Protein AF-A0A1H4JGE9-F1 (afdb_monomer_lite)

Sequence (244 aa):
MRLVLALAALASSLLVAPAAEAATLPACRHFYPGPIPDRPVTGGHGPGTLVGAVDVSNRLPAPGSVGGGLGGDGKVTFTFARVPGAKAYRAFRNGQALQWISDWGQPTLTVTDASPCQNANYQLYAMTAEDNSPGSLGQISTAYRLDGANRLAAYRIPAGTTLNYRVTAYNDVAQTALGYQAGPGFCAVDARLVPWGTRFSVPGYGECYAADIGSWIKDDIVDVWLPGPQADAWGIQSLTLTIR

pLDDT: mean 92.25, std 14.04, range [37.78, 98.88]

InterPro domains:
  IPR010611 3D domain [PF06725] (188-236)
  IPR059180 YorM, 3D domain [cd14667] (165-243)

Radius of gyration: 23.35 Å; chains: 1; bounding box: 59×72×78 Å

Structure (mmCIF, N/CA/C/O backbone):
data_AF-A0A1H4JGE9-F1
#
_entry.id   AF-A0A1H4JGE9-F1
#
loop_
_atom_site.group_PDB
_atom_site.id
_atom_site.type_symbol
_atom_site.label_atom_id
_atom_site.label_alt_id
_atom_site.label_comp_id
_atom_site.label_asym_id
_atom_site.label_entity_id
_atom_site.label_seq_id
_atom_site.pdbx_PDB_ins_code
_atom_site.Cartn_x
_atom_site.Cartn_y
_atom_site.Cartn_z
_atom_site.occupancy
_atom_site.B_iso_or_equiv
_atom_site.auth_seq_id
_atom_site.auth_comp_id
_atom_site.auth_asym_id
_atom_site.auth_atom_id
_atom_site.pdbx_PDB_model_num
ATOM 1 N N . MET A 1 1 ? -35.905 -55.757 54.056 1.00 43.62 1 MET A N 1
ATOM 2 C CA . MET A 1 1 ? -36.380 -55.020 52.865 1.00 43.62 1 MET A CA 1
ATOM 3 C C . MET A 1 1 ? -35.319 -53.972 52.533 1.00 43.62 1 MET A C 1
ATOM 5 O O . MET A 1 1 ? -35.165 -53.033 53.299 1.00 43.62 1 MET A O 1
ATOM 9 N N . ARG A 1 2 ? -34.458 -54.218 51.531 1.00 37.78 2 ARG A N 1
ATOM 10 C CA . ARG A 1 2 ? -33.332 -53.327 51.179 1.00 37.78 2 ARG A CA 1
ATOM 11 C C . ARG A 1 2 ? -33.841 -52.216 50.257 1.00 37.78 2 ARG A C 1
ATOM 13 O O . ARG A 1 2 ? -34.350 -52.517 49.184 1.00 37.78 2 ARG A O 1
ATOM 20 N N . LEU A 1 3 ? -33.710 -50.964 50.692 1.00 39.34 3 LEU A N 1
ATOM 21 C CA . LEU A 1 3 ? -33.985 -49.773 49.889 1.00 39.34 3 LEU A CA 1
ATOM 22 C C . LEU A 1 3 ? -32.813 -49.562 48.916 1.00 39.34 3 LEU A C 1
ATOM 24 O O . LEU A 1 3 ? -31.675 -49.419 49.358 1.00 39.34 3 LEU A O 1
ATOM 28 N N . VAL A 1 4 ? -33.080 -49.566 47.610 1.00 40.53 4 VAL A N 1
ATOM 29 C CA . VAL A 1 4 ? -32.102 -49.207 46.573 1.00 40.53 4 VAL A CA 1
ATOM 30 C C . VAL A 1 4 ? -32.434 -47.792 46.105 1.00 40.53 4 VAL A C 1
ATOM 32 O O . VAL A 1 4 ? -33.496 -47.564 45.534 1.00 40.53 4 VAL A O 1
ATOM 35 N N . LEU A 1 5 ? -31.541 -46.840 46.388 1.00 43.81 5 LEU A N 1
ATOM 36 C CA . LEU A 1 5 ? -31.604 -45.475 45.866 1.00 43.81 5 LEU A CA 1
ATOM 37 C C . LEU A 1 5 ? -31.073 -45.484 44.425 1.00 43.81 5 LEU A C 1
ATOM 39 O O . LEU A 1 5 ? -29.895 -45.760 44.203 1.00 43.81 5 LEU A O 1
ATOM 43 N N . ALA A 1 6 ? -31.931 -45.190 43.451 1.00 43.12 6 ALA A N 1
ATOM 44 C CA . ALA A 1 6 ? -31.518 -44.971 42.070 1.00 43.12 6 ALA A CA 1
ATOM 45 C C . ALA A 1 6 ? -31.064 -43.511 41.903 1.00 43.12 6 ALA A C 1
ATOM 47 O O . ALA A 1 6 ? -31.875 -42.590 41.983 1.00 43.12 6 ALA A O 1
ATOM 48 N N . LEU A 1 7 ? -29.762 -43.298 41.688 1.00 43.50 7 LEU A N 1
ATOM 49 C CA . LEU A 1 7 ? -29.219 -42.011 41.252 1.00 43.50 7 LEU A CA 1
ATOM 50 C C . LEU A 1 7 ? -29.551 -41.819 39.764 1.00 43.50 7 LEU A C 1
ATOM 52 O O . LEU A 1 7 ? -29.025 -42.534 38.913 1.00 43.50 7 LEU A O 1
ATOM 56 N N . ALA A 1 8 ? -30.413 -40.855 39.446 1.00 46.97 8 ALA A N 1
ATOM 57 C CA . ALA A 1 8 ? -30.646 -40.421 38.074 1.00 46.97 8 ALA A CA 1
ATOM 58 C C . ALA A 1 8 ? -29.548 -39.426 37.663 1.00 46.97 8 ALA A C 1
ATOM 60 O O . ALA A 1 8 ? -29.481 -38.313 38.182 1.00 46.97 8 ALA A O 1
ATOM 61 N N . ALA A 1 9 ? -28.674 -39.831 36.741 1.00 46.75 9 ALA A N 1
ATOM 62 C CA . ALA A 1 9 ? -27.703 -38.939 36.119 1.00 46.75 9 ALA A CA 1
ATOM 63 C C . ALA A 1 9 ? -28.393 -38.125 35.011 1.00 46.75 9 ALA A C 1
ATOM 65 O O . ALA A 1 9 ? -28.769 -38.666 33.972 1.00 46.75 9 ALA A O 1
ATOM 66 N N . LEU A 1 10 ? -28.573 -36.823 35.240 1.00 50.09 10 LEU A N 1
ATOM 67 C CA . LEU A 1 10 ? -28.998 -35.867 34.217 1.00 50.09 10 LEU A CA 1
ATOM 68 C C . LEU A 1 10 ? -27.817 -35.591 33.279 1.00 50.09 10 LEU A C 1
ATOM 70 O O . LEU A 1 10 ? -26.862 -34.909 33.646 1.00 50.09 10 LEU A O 1
ATOM 74 N N . ALA A 1 11 ? -27.876 -36.141 32.068 1.00 52.97 11 ALA A N 1
ATOM 75 C CA . ALA A 1 11 ? -26.949 -35.803 30.998 1.00 52.97 11 ALA A CA 1
ATOM 76 C C . ALA A 1 11 ? -27.333 -34.435 30.412 1.00 52.97 11 ALA A C 1
ATOM 78 O O . ALA A 1 11 ? -28.286 -34.323 29.643 1.00 52.97 11 ALA A O 1
ATOM 79 N N . SER A 1 12 ? -26.598 -33.388 30.787 1.00 52.25 12 SER A N 1
ATOM 80 C CA . SER A 1 12 ? -26.699 -32.070 30.159 1.00 52.25 12 SER A CA 1
ATOM 81 C C . SER A 1 12 ? -26.079 -32.127 28.763 1.00 52.25 12 SER A C 1
ATOM 83 O O . SER A 1 12 ? -24.858 -32.136 28.611 1.00 52.25 12 SER A O 1
ATOM 85 N N . SER A 1 13 ? -26.915 -32.182 27.732 1.00 54.31 13 SER A N 1
ATOM 86 C CA . SER A 1 13 ? -26.496 -32.021 26.343 1.00 54.31 13 SER A CA 1
ATOM 87 C C . SER A 1 13 ? -26.064 -30.571 26.103 1.00 54.31 13 SER A C 1
ATOM 89 O O . SER A 1 13 ? -26.883 -29.658 26.020 1.00 54.31 13 SER A O 1
ATOM 91 N N . LEU A 1 14 ? -24.752 -30.350 25.995 1.00 51.19 14 LEU A N 1
ATOM 92 C CA . LEU A 1 14 ? -24.186 -29.106 25.475 1.00 51.19 14 LEU A CA 1
ATOM 93 C C . LEU A 1 14 ? -24.589 -28.976 23.999 1.00 51.19 14 LEU A C 1
ATOM 95 O O . LEU A 1 14 ? -24.030 -29.643 23.130 1.00 51.19 14 LEU A O 1
ATOM 99 N N . LEU A 1 15 ? -25.578 -28.128 23.719 1.00 49.16 15 LEU A N 1
ATOM 100 C CA . LEU A 1 15 ? -25.881 -27.669 22.367 1.00 49.16 15 LEU A CA 1
ATOM 101 C C . LEU A 1 15 ? -24.706 -26.805 21.895 1.00 49.16 15 LEU A C 1
ATOM 103 O O . LEU A 1 15 ? -24.588 -25.639 22.266 1.00 49.16 15 LEU A O 1
ATOM 107 N N . VAL A 1 16 ? -23.813 -27.390 21.098 1.00 52.34 16 VAL A N 1
ATOM 108 C CA . VAL A 1 16 ? -22.825 -26.624 20.335 1.00 52.34 16 VAL A CA 1
ATOM 109 C C . VAL A 1 16 ? -23.610 -25.815 19.307 1.00 52.34 16 VAL A C 1
ATOM 111 O O . VAL A 1 16 ? -24.194 -26.382 18.385 1.00 52.34 16 VAL A O 1
ATOM 114 N N . ALA A 1 17 ? -23.681 -24.497 19.499 1.00 50.03 17 ALA A N 1
ATOM 115 C CA . ALA A 1 17 ? -24.247 -23.605 18.498 1.00 50.03 17 ALA A CA 1
ATOM 116 C C . ALA A 1 17 ? -23.466 -23.784 17.182 1.00 50.03 17 ALA A C 1
ATOM 118 O O . ALA A 1 17 ? -22.232 -23.846 17.224 1.00 50.03 17 ALA A O 1
ATOM 119 N N . PRO A 1 18 ? -24.143 -23.890 16.025 1.00 50.84 18 PRO A N 1
ATOM 120 C CA . PRO A 1 18 ? -23.451 -23.965 14.749 1.00 50.84 18 PRO A CA 1
ATOM 121 C C . PRO A 1 18 ? -22.574 -22.720 14.586 1.00 50.84 18 PRO A C 1
ATOM 123 O O . PRO A 1 18 ? -22.973 -21.617 14.967 1.00 50.84 18 PRO A O 1
ATOM 126 N N . ALA A 1 19 ? -21.365 -22.903 14.050 1.00 56.81 19 ALA A N 1
ATOM 127 C CA . ALA A 1 19 ? -20.512 -21.782 13.684 1.00 56.81 19 ALA A CA 1
ATOM 128 C C . ALA A 1 19 ? -21.309 -20.871 12.741 1.00 56.81 19 ALA A C 1
ATOM 130 O O . ALA A 1 19 ? -21.826 -21.341 11.728 1.00 56.81 19 ALA A O 1
ATOM 131 N N . ALA A 1 20 ? -21.465 -19.599 13.113 1.00 56.44 20 ALA A N 1
ATOM 132 C CA . ALA A 1 20 ? -22.133 -18.627 12.263 1.00 56.44 20 ALA A CA 1
ATOM 133 C C . ALA A 1 20 ? -21.413 -18.585 10.909 1.00 56.44 20 ALA A C 1
ATOM 135 O O . ALA A 1 20 ? -20.192 -18.439 10.861 1.00 56.44 20 ALA A O 1
ATOM 136 N N . GLU A 1 21 ? -22.166 -18.759 9.827 1.00 58.47 21 GLU A N 1
ATOM 137 C CA . GLU A 1 21 ? -21.635 -18.665 8.474 1.00 58.47 21 GLU A CA 1
ATOM 138 C C . GLU A 1 21 ? -21.140 -17.231 8.229 1.00 58.47 21 GLU A C 1
ATOM 140 O O . GLU A 1 21 ? -21.794 -16.256 8.618 1.00 58.47 21 GLU A O 1
ATOM 145 N N . ALA A 1 22 ? -19.952 -17.093 7.636 1.00 66.50 22 ALA A N 1
ATOM 146 C CA . ALA A 1 22 ? -19.394 -15.788 7.302 1.00 66.50 22 ALA A CA 1
ATOM 147 C C . ALA A 1 22 ? -20.354 -15.034 6.370 1.00 66.50 22 ALA A C 1
ATOM 149 O O . ALA A 1 22 ? -20.997 -15.630 5.504 1.00 66.50 22 ALA A O 1
ATOM 150 N N . ALA A 1 23 ? -20.457 -13.714 6.526 1.00 71.44 23 ALA A N 1
ATOM 151 C CA . ALA A 1 23 ? -21.382 -12.953 5.696 1.00 71.44 23 ALA A CA 1
ATOM 152 C C . ALA A 1 23 ? -20.894 -12.910 4.240 1.00 71.44 23 ALA A C 1
ATOM 154 O O . ALA A 1 23 ? -19.708 -12.704 3.966 1.00 71.44 23 ALA A O 1
ATOM 155 N N . THR A 1 24 ? -21.817 -13.036 3.288 1.00 86.81 24 THR A N 1
ATOM 156 C CA . THR A 1 24 ? -21.505 -12.939 1.858 1.00 86.81 24 THR A CA 1
ATOM 157 C C . THR A 1 24 ? -21.391 -11.475 1.431 1.00 86.81 24 THR A C 1
ATOM 159 O O . THR A 1 24 ? -22.387 -10.827 1.107 1.00 86.81 24 THR A O 1
ATOM 162 N N . LEU A 1 25 ? -20.171 -10.939 1.438 1.00 94.56 25 LEU A N 1
ATOM 163 C CA . LEU A 1 25 ? -19.859 -9.601 0.925 1.00 94.56 25 LEU A CA 1
ATOM 164 C C . LEU A 1 25 ? -19.648 -9.612 -0.601 1.00 94.56 25 LEU A C 1
ATOM 166 O O . LEU A 1 25 ? -19.184 -10.617 -1.143 1.00 94.56 25 LEU A O 1
ATOM 170 N N . PRO A 1 26 ? -19.916 -8.499 -1.314 1.00 96.06 26 PRO A N 1
ATOM 171 C CA . PRO A 1 26 ? -19.609 -8.402 -2.740 1.00 96.06 26 PRO A CA 1
ATOM 172 C C . PRO A 1 26 ? -18.100 -8.514 -2.991 1.00 96.06 26 PRO A C 1
ATOM 174 O O . PRO A 1 26 ? -17.292 -8.066 -2.179 1.00 96.06 26 PRO A O 1
ATOM 177 N N . ALA A 1 27 ? -17.699 -9.054 -4.143 1.00 95.75 27 ALA A N 1
ATOM 178 C CA . ALA A 1 27 ? -16.288 -9.121 -4.521 1.00 95.75 27 ALA A CA 1
ATOM 179 C C . ALA A 1 27 ? -15.663 -7.717 -4.635 1.00 95.75 27 ALA A C 1
ATOM 181 O O . ALA A 1 27 ? -16.260 -6.798 -5.207 1.00 95.75 27 ALA A O 1
ATOM 182 N N . CYS A 1 28 ? -14.436 -7.549 -4.132 1.00 96.12 28 CYS A N 1
ATOM 183 C CA . CYS A 1 28 ? -13.721 -6.284 -4.264 1.00 96.12 28 CYS A CA 1
ATOM 184 C C . CYS A 1 28 ? -13.363 -5.988 -5.725 1.00 96.12 28 CYS A C 1
ATOM 186 O O . CYS A 1 28 ? -12.645 -6.740 -6.390 1.00 96.12 28 CYS A O 1
ATOM 188 N N . ARG A 1 29 ? -13.806 -4.827 -6.209 1.00 95.56 29 ARG A N 1
ATOM 189 C CA . ARG A 1 29 ? -13.450 -4.315 -7.534 1.00 95.56 29 ARG A CA 1
ATOM 190 C C . ARG A 1 29 ? -12.176 -3.487 -7.462 1.00 95.56 29 ARG A C 1
ATOM 192 O O . ARG A 1 29 ? -11.924 -2.824 -6.458 1.00 95.56 29 ARG A O 1
ATOM 199 N N . HIS A 1 30 ? -11.398 -3.521 -8.538 1.00 96.69 30 HIS A N 1
ATOM 200 C CA . HIS A 1 30 ? -10.334 -2.546 -8.742 1.00 96.69 30 HIS A CA 1
ATOM 201 C C . HIS A 1 30 ? -10.936 -1.136 -8.763 1.00 96.69 30 HIS A C 1
ATOM 203 O O . HIS A 1 30 ? -12.056 -0.957 -9.246 1.00 96.69 30 HIS A O 1
ATOM 209 N N . PHE A 1 31 ? -10.208 -0.148 -8.245 1.00 94.88 31 PHE A N 1
ATOM 210 C CA . PHE A 1 31 ? -10.717 1.222 -8.147 1.00 94.88 31 PHE A CA 1
ATOM 211 C C . PHE A 1 31 ? -10.943 1.861 -9.522 1.00 94.88 31 PHE A C 1
ATOM 213 O O . PHE A 1 31 ? -11.857 2.662 -9.689 1.00 94.88 31 PHE A O 1
ATOM 220 N N . TYR A 1 32 ? -10.142 1.468 -10.516 1.00 96.25 32 TYR A N 1
ATOM 221 C CA . TYR A 1 32 ? -10.350 1.832 -11.909 1.00 96.25 32 TYR A CA 1
ATOM 222 C C . TYR A 1 32 ? -11.181 0.751 -12.627 1.00 96.25 32 TYR A C 1
ATOM 224 O O . TYR A 1 32 ? -10.703 -0.383 -12.760 1.00 96.25 32 TYR A O 1
ATOM 232 N N . PRO A 1 33 ? -12.407 1.074 -13.091 1.00 92.50 33 PRO A N 1
ATOM 233 C CA . PRO A 1 33 ? -13.297 0.124 -13.759 1.00 92.50 33 PRO A CA 1
ATOM 234 C C . PRO A 1 33 ? -13.102 0.063 -15.282 1.00 92.50 33 PRO A C 1
ATOM 236 O O . PRO A 1 33 ? -13.745 -0.755 -15.937 1.00 92.50 33 PRO A O 1
ATOM 239 N N . GLY A 1 34 ? -12.280 0.949 -15.850 1.00 92.19 34 GLY A N 1
ATOM 240 C CA . GLY A 1 34 ? -12.089 1.050 -17.293 1.00 92.19 34 GLY A CA 1
ATOM 241 C C . GLY A 1 34 ? -11.256 -0.093 -17.884 1.00 92.19 34 GLY A C 1
ATOM 242 O O . GLY A 1 34 ? -10.678 -0.902 -17.148 1.00 92.19 34 GLY A O 1
ATOM 243 N N . PRO A 1 35 ? -11.190 -0.168 -19.225 1.00 89.69 35 PRO A N 1
ATOM 244 C CA . PRO A 1 35 ? -10.338 -1.128 -19.907 1.00 89.69 35 PRO A CA 1
ATOM 245 C C . PRO A 1 35 ? -8.865 -0.815 -19.638 1.00 89.69 35 PRO A C 1
ATOM 247 O O . PRO A 1 35 ? -8.464 0.345 -19.543 1.00 89.69 35 PRO A O 1
ATOM 250 N N . ILE A 1 36 ? -8.055 -1.864 -19.550 1.00 85.94 36 ILE A N 1
ATOM 251 C CA . ILE A 1 36 ? -6.600 -1.737 -19.493 1.00 85.94 36 ILE A CA 1
ATOM 252 C C . ILE A 1 36 ? -6.084 -1.931 -20.917 1.00 85.94 36 ILE A C 1
ATOM 254 O O . ILE A 1 36 ? -6.498 -2.900 -21.559 1.00 85.94 36 ILE A O 1
ATOM 258 N N . PRO A 1 37 ? -5.228 -1.031 -21.431 1.00 86.00 37 PRO A N 1
ATOM 259 C CA . PRO A 1 37 ? -4.590 -1.236 -22.723 1.00 86.00 37 PRO A CA 1
ATOM 260 C C . PRO A 1 37 ? -3.833 -2.559 -22.756 1.00 86.00 37 PRO A C 1
ATOM 262 O O . PRO A 1 37 ? -3.270 -2.980 -21.743 1.00 86.00 37 PRO A O 1
ATOM 265 N N . ASP A 1 38 ? -3.777 -3.186 -23.929 1.00 85.31 38 ASP A N 1
ATOM 266 C CA . ASP A 1 38 ? -2.885 -4.324 -24.103 1.00 85.31 38 ASP A CA 1
ATOM 267 C C . ASP A 1 38 ? -1.433 -3.882 -23.863 1.00 85.31 38 ASP A C 1
ATOM 269 O O . ASP A 1 38 ? -0.983 -2.840 -24.349 1.00 85.31 38 ASP A O 1
ATOM 273 N N . ARG A 1 39 ? -0.725 -4.654 -23.043 1.00 80.88 39 ARG A N 1
ATOM 274 C CA . ARG A 1 39 ? 0.622 -4.356 -22.548 1.00 80.88 39 ARG A CA 1
ATOM 275 C C . ARG A 1 39 ? 1.485 -5.609 -22.702 1.00 80.88 39 ARG A C 1
ATOM 277 O O . ARG A 1 39 ? 1.783 -6.266 -21.700 1.00 80.88 39 ARG A O 1
ATOM 284 N N . PRO A 1 40 ? 1.841 -5.979 -23.946 1.00 88.75 40 PRO A N 1
ATOM 285 C CA . PRO A 1 40 ? 2.629 -7.174 -24.204 1.00 88.75 40 PRO A CA 1
ATOM 286 C C . PRO A 1 40 ? 4.029 -7.043 -23.600 1.00 88.75 40 PRO A C 1
ATOM 288 O O . PRO A 1 40 ? 4.557 -5.944 -23.446 1.00 88.75 40 PRO A O 1
ATOM 291 N N . VAL A 1 41 ? 4.639 -8.180 -23.269 1.00 93.06 41 VAL A N 1
ATOM 292 C CA . VAL A 1 41 ? 6.031 -8.231 -22.806 1.00 93.06 41 VAL A CA 1
ATOM 293 C C . VAL A 1 41 ? 6.938 -7.730 -23.928 1.00 93.06 41 VAL A C 1
ATOM 295 O O . VAL A 1 41 ? 6.960 -8.304 -25.014 1.00 93.06 41 VAL A O 1
ATOM 298 N N . THR A 1 42 ? 7.690 -6.669 -23.656 1.00 91.69 42 THR A N 1
ATOM 299 C CA . THR A 1 42 ? 8.656 -6.080 -24.594 1.00 91.69 42 THR A CA 1
ATOM 300 C C . THR A 1 42 ? 10.102 -6.404 -24.220 1.00 91.69 42 THR A C 1
ATOM 302 O O . THR A 1 42 ? 10.999 -6.210 -25.038 1.00 91.69 42 THR A O 1
ATOM 305 N N . GLY A 1 43 ? 10.338 -6.930 -23.013 1.00 84.06 43 GLY A N 1
ATOM 306 C CA . GLY A 1 43 ? 11.679 -7.059 -22.448 1.00 84.06 43 GLY A CA 1
ATOM 307 C C . GLY A 1 43 ? 12.221 -5.706 -21.983 1.00 84.06 43 GLY A C 1
ATOM 308 O O . GLY A 1 43 ? 11.465 -4.751 -21.840 1.00 84.06 43 GLY A O 1
ATOM 309 N N . GLY A 1 44 ? 13.525 -5.638 -21.729 1.00 88.12 44 GLY A N 1
ATOM 310 C CA . GLY A 1 44 ? 14.212 -4.434 -21.263 1.00 88.12 44 GLY A CA 1
ATOM 311 C C . GLY A 1 44 ? 15.361 -4.781 -20.327 1.00 88.12 44 GLY A C 1
ATOM 312 O O . GLY A 1 44 ? 15.761 -5.945 -20.227 1.00 88.12 44 GLY A O 1
ATOM 313 N N . HIS A 1 45 ? 15.930 -3.777 -19.671 1.00 87.12 45 HIS A N 1
ATOM 314 C CA . HIS A 1 45 ? 16.988 -3.979 -18.681 1.00 87.12 45 HIS A CA 1
ATOM 315 C C . HIS A 1 45 ? 16.793 -3.070 -17.472 1.00 87.12 45 HIS A C 1
ATOM 317 O O . HIS A 1 45 ? 16.244 -1.976 -17.562 1.00 87.12 45 HIS A O 1
ATOM 323 N N . GLY A 1 46 ? 17.245 -3.566 -16.323 1.00 84.56 46 GLY A N 1
ATOM 324 C CA . GLY A 1 46 ? 17.199 -2.846 -15.060 1.00 84.56 46 GLY A CA 1
ATOM 325 C C . GLY A 1 46 ? 18.171 -1.670 -14.963 1.00 84.56 46 GLY A C 1
ATOM 326 O O . GLY A 1 46 ? 18.975 -1.442 -15.867 1.00 84.56 46 GLY A O 1
ATOM 327 N N . PRO A 1 47 ? 18.174 -0.969 -13.816 1.00 85.69 47 PRO A N 1
ATOM 328 C CA . PRO A 1 47 ? 19.047 0.180 -13.540 1.00 85.69 47 PRO A CA 1
ATOM 329 C C . PRO A 1 47 ? 20.557 -0.144 -13.491 1.00 85.69 47 PRO A C 1
ATOM 331 O O . PRO A 1 47 ? 21.368 0.729 -13.180 1.00 85.69 47 PRO A O 1
ATOM 334 N N . GLY A 1 48 ? 20.964 -1.393 -13.747 1.00 87.44 48 GLY A N 1
ATOM 335 C CA . GLY A 1 48 ? 22.331 -1.894 -13.580 1.00 87.44 48 GLY A CA 1
ATOM 336 C C . GLY A 1 48 ? 22.685 -2.144 -12.112 1.00 87.44 48 GLY A C 1
ATOM 337 O O . GLY A 1 48 ? 23.010 -3.270 -11.741 1.00 87.44 48 GLY A O 1
ATOM 338 N N . THR A 1 49 ? 22.557 -1.120 -11.266 1.00 92.75 49 THR A N 1
ATOM 339 C CA . THR A 1 49 ? 22.691 -1.229 -9.805 1.00 92.75 49 THR A CA 1
ATOM 340 C C . THR A 1 49 ? 21.329 -1.482 -9.172 1.00 92.75 49 THR A C 1
ATOM 342 O O . THR A 1 49 ? 20.410 -0.690 -9.358 1.00 92.75 49 THR A O 1
ATOM 345 N N . LEU A 1 50 ? 21.206 -2.561 -8.394 1.00 96.81 50 LEU A N 1
ATOM 346 C CA . LEU A 1 50 ? 19.945 -2.911 -7.740 1.00 96.81 50 LEU A CA 1
ATOM 347 C C . LEU A 1 50 ? 19.528 -1.865 -6.697 1.00 96.81 50 LEU A C 1
ATOM 349 O O . LEU A 1 50 ? 20.340 -1.389 -5.902 1.00 96.81 50 LEU A O 1
ATOM 353 N N . VAL A 1 51 ? 18.235 -1.561 -6.681 1.00 97.69 51 VAL A N 1
ATOM 354 C CA . VAL A 1 51 ? 17.588 -0.671 -5.720 1.00 97.69 51 VAL A CA 1
ATOM 355 C C . VAL A 1 51 ? 17.523 -1.341 -4.345 1.00 97.69 51 VAL A C 1
ATOM 357 O O . VAL A 1 51 ? 17.084 -2.484 -4.211 1.00 97.69 51 VAL A O 1
ATOM 360 N N . GLY A 1 52 ? 17.983 -0.625 -3.318 1.00 97.94 52 GLY A N 1
ATOM 361 C CA . GLY A 1 52 ? 17.954 -1.079 -1.927 1.00 97.94 52 GLY A CA 1
ATOM 362 C C . GLY A 1 52 ? 16.578 -0.939 -1.271 1.00 97.94 52 GLY A C 1
ATOM 363 O O . GLY A 1 52 ? 15.682 -0.274 -1.784 1.00 97.94 52 GLY A O 1
ATOM 364 N N . ALA A 1 53 ? 16.412 -1.554 -0.099 1.00 97.69 53 ALA A N 1
ATOM 365 C CA . ALA A 1 53 ? 15.158 -1.489 0.644 1.00 97.69 53 ALA A CA 1
ATOM 366 C C . ALA A 1 53 ? 14.854 -0.065 1.139 1.00 97.69 53 ALA A C 1
ATOM 368 O O . ALA A 1 53 ? 15.704 0.591 1.739 1.00 97.69 53 ALA A O 1
ATOM 369 N N . VAL A 1 54 ? 13.603 0.371 0.969 1.00 97.81 54 VAL A N 1
ATOM 370 C CA . VAL A 1 54 ? 13.105 1.625 1.554 1.00 97.81 54 VAL A CA 1
ATOM 371 C C . VAL A 1 54 ? 13.072 1.520 3.081 1.00 97.81 54 VAL A C 1
ATOM 373 O O . VAL A 1 54 ? 12.454 0.596 3.627 1.00 97.81 54 VAL A O 1
ATOM 376 N N . ASP A 1 55 ? 13.661 2.497 3.770 1.00 96.44 55 ASP A N 1
ATOM 377 C CA . ASP A 1 55 ? 13.546 2.654 5.220 1.00 96.44 55 ASP A CA 1
ATOM 378 C C . ASP A 1 55 ? 12.417 3.633 5.585 1.00 96.44 55 ASP A C 1
ATOM 380 O O . ASP A 1 55 ? 12.349 4.760 5.098 1.00 96.44 55 ASP A O 1
ATOM 384 N N . VAL A 1 56 ? 11.513 3.176 6.449 1.00 96.44 56 VAL A N 1
ATOM 385 C CA . VAL A 1 56 ? 10.383 3.949 6.993 1.00 96.44 56 VAL A CA 1
ATOM 386 C C . VAL A 1 56 ? 10.403 3.983 8.526 1.00 96.44 56 VAL A C 1
ATOM 388 O O . VAL A 1 56 ? 9.457 4.464 9.147 1.00 96.44 56 VAL A O 1
ATOM 391 N N . SER A 1 57 ? 11.462 3.461 9.153 1.00 95.81 57 SER A N 1
ATOM 392 C CA . SER A 1 57 ? 11.558 3.263 10.604 1.00 95.81 57 SER A CA 1
ATOM 393 C C . SER A 1 57 ? 11.613 4.567 11.402 1.00 95.81 57 SER A C 1
ATOM 395 O O . SER A 1 57 ? 11.223 4.588 12.566 1.00 95.81 57 SER A O 1
ATOM 397 N N . ASN A 1 58 ? 12.028 5.666 10.770 1.00 95.25 58 ASN A N 1
ATOM 398 C CA . ASN A 1 58 ? 12.072 7.004 11.362 1.00 95.25 58 ASN A CA 1
ATOM 399 C C . ASN A 1 58 ? 10.698 7.699 11.448 1.00 95.25 58 ASN A C 1
ATOM 401 O O . ASN A 1 58 ? 10.600 8.796 11.998 1.00 95.25 58 ASN A O 1
ATOM 405 N N . ARG A 1 59 ? 9.643 7.094 10.896 1.00 97.44 59 ARG A N 1
ATOM 406 C CA . ARG A 1 59 ? 8.272 7.620 10.920 1.00 97.44 59 ARG A CA 1
ATOM 407 C C . ARG A 1 59 ? 7.527 7.134 12.163 1.00 97.44 59 ARG A C 1
ATOM 409 O O . ARG A 1 59 ? 7.913 6.129 12.763 1.00 97.44 59 ARG A O 1
ATOM 416 N N . LEU A 1 60 ? 6.411 7.792 12.505 1.00 98.25 60 LEU A N 1
ATOM 417 C CA . LEU A 1 60 ? 5.516 7.295 13.559 1.00 98.25 60 LEU A CA 1
ATOM 418 C C . LEU A 1 60 ? 5.172 5.814 13.325 1.00 98.25 60 LEU A C 1
ATOM 420 O O . LEU A 1 60 ? 4.924 5.429 12.175 1.00 98.25 60 LEU A O 1
ATOM 424 N N . PRO A 1 61 ? 5.131 4.989 14.385 1.00 98.25 61 PRO A N 1
ATOM 425 C CA . PRO A 1 61 ? 4.767 3.589 14.248 1.00 98.25 61 PRO A CA 1
ATOM 426 C C . PRO A 1 61 ? 3.328 3.463 13.746 1.00 98.25 61 PRO A C 1
ATOM 428 O O . PRO A 1 61 ? 2.480 4.327 13.993 1.00 98.25 61 PRO A O 1
ATOM 431 N N . ALA A 1 62 ? 3.048 2.362 13.055 1.00 97.75 62 ALA A N 1
ATOM 432 C CA . ALA A 1 62 ? 1.695 2.069 12.621 1.00 97.75 62 ALA A CA 1
ATOM 433 C C . ALA A 1 62 ? 0.745 1.924 13.828 1.00 97.75 62 ALA A C 1
ATOM 435 O O . ALA A 1 62 ? 1.150 1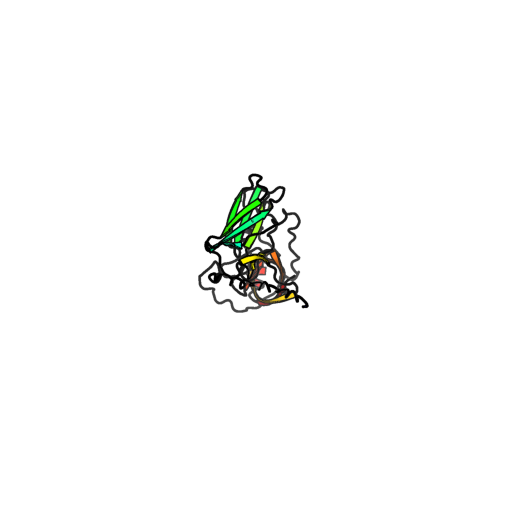.378 14.861 1.00 97.75 62 ALA A O 1
ATOM 436 N N . PRO A 1 63 ? -0.524 2.358 13.710 1.00 97.62 63 PRO A N 1
ATOM 437 C CA . PRO A 1 63 ? -1.524 2.121 14.741 1.00 97.62 63 PRO A CA 1
ATOM 438 C C . PRO A 1 63 ? -1.674 0.629 15.060 1.00 97.62 63 PRO A C 1
ATOM 440 O O . PRO A 1 63 ? -1.796 -0.204 14.162 1.00 97.62 63 PRO A O 1
ATOM 443 N N . GLY A 1 64 ? -1.658 0.302 16.353 1.00 95.12 64 GLY A N 1
ATOM 444 C CA . GLY A 1 64 ? -1.818 -1.057 16.867 1.00 95.12 64 GLY A CA 1
ATOM 445 C C . GLY A 1 64 ? -3.194 -1.300 17.488 1.00 95.12 64 GLY A C 1
ATOM 446 O O . GLY A 1 64 ? -4.078 -0.441 17.458 1.00 95.12 64 GLY A O 1
ATOM 447 N N . SER A 1 65 ? -3.361 -2.481 18.089 1.00 96.94 65 SER A N 1
ATOM 448 C CA . SER A 1 65 ? -4.593 -2.874 18.796 1.00 96.94 65 SER A CA 1
ATOM 449 C C . SER A 1 65 ? -5.851 -2.752 17.929 1.00 96.94 65 SER A C 1
ATOM 451 O O . SER A 1 65 ? -6.915 -2.368 18.412 1.00 96.94 65 SER A O 1
ATOM 453 N N . VAL A 1 66 ? -5.710 -3.048 16.634 1.00 98.25 66 VAL A N 1
ATOM 454 C CA . VAL A 1 66 ? -6.823 -3.032 15.688 1.00 98.25 66 VAL A CA 1
ATOM 455 C C . VAL A 1 66 ? -7.766 -4.183 16.020 1.00 98.25 66 VAL A C 1
ATOM 457 O O . VAL A 1 66 ? -7.350 -5.341 16.057 1.00 98.25 66 VAL A O 1
ATOM 460 N N . GLY A 1 67 ? -9.032 -3.862 16.259 1.00 97.94 67 GLY A N 1
ATOM 461 C CA . GLY A 1 67 ? -10.072 -4.834 16.580 1.00 97.94 67 GLY A CA 1
ATOM 462 C C . GLY A 1 67 ? -11.439 -4.356 16.116 1.00 97.94 67 GLY A C 1
ATOM 463 O O . GLY A 1 67 ? -11.649 -3.166 15.917 1.00 97.94 67 GLY A O 1
ATOM 464 N N . GLY A 1 68 ? -12.368 -5.282 15.917 1.00 98.12 68 GLY A N 1
ATOM 465 C CA . GLY A 1 68 ? -13.673 -5.008 15.320 1.00 98.12 68 GLY A CA 1
ATOM 466 C C . GLY A 1 68 ? -13.972 -6.002 14.211 1.00 98.12 68 GLY A C 1
ATOM 467 O O . GLY A 1 68 ? -13.375 -7.080 14.163 1.00 98.12 68 GLY A O 1
ATOM 468 N N . GLY A 1 69 ? -14.898 -5.666 13.327 1.00 98.06 69 GLY A N 1
ATOM 469 C CA . GLY A 1 69 ? -15.367 -6.602 12.319 1.00 98.06 69 GLY A CA 1
ATOM 470 C C . GLY A 1 69 ? -16.625 -6.132 11.612 1.00 98.06 69 GLY A C 1
ATOM 471 O O . GLY A 1 69 ? -17.007 -4.965 11.700 1.00 98.06 69 GLY A O 1
ATOM 472 N N . LEU A 1 70 ? -17.252 -7.060 10.900 1.00 98.25 70 LEU A N 1
ATOM 473 C CA . LEU A 1 70 ? -18.508 -6.827 10.206 1.00 98.25 70 LEU A CA 1
ATOM 474 C C . LEU A 1 70 ? -19.678 -6.914 11.195 1.00 98.25 70 LEU A C 1
ATOM 476 O O . LEU A 1 70 ? -19.872 -7.933 11.859 1.00 98.25 70 LEU A O 1
ATOM 480 N N . GLY A 1 71 ? -20.446 -5.832 11.291 1.00 96.31 71 GLY A N 1
ATOM 481 C CA . GLY A 1 71 ? -21.667 -5.747 12.080 1.00 96.31 71 GLY A CA 1
ATOM 482 C C . GLY A 1 71 ? -22.883 -6.326 11.356 1.00 96.31 71 GLY A C 1
ATOM 483 O O . GLY A 1 71 ? -22.887 -6.517 10.139 1.00 96.31 71 GLY A O 1
ATOM 484 N N . GLY A 1 72 ? -23.962 -6.561 12.109 1.00 93.88 72 GLY A N 1
ATOM 485 C CA . GLY A 1 72 ? -25.254 -6.988 11.549 1.00 93.88 72 GLY A CA 1
ATOM 486 C C . GLY A 1 72 ? -25.922 -5.942 10.646 1.00 93.88 72 GLY A C 1
ATOM 487 O O . GLY A 1 72 ? -26.880 -6.257 9.950 1.00 93.88 72 GLY A O 1
ATOM 488 N N . ASP A 1 73 ? -25.408 -4.711 10.629 1.00 94.56 73 ASP A N 1
ATOM 489 C CA . ASP A 1 73 ? -25.801 -3.633 9.719 1.00 94.56 73 ASP A CA 1
ATOM 490 C C . ASP A 1 73 ? -25.069 -3.684 8.363 1.00 94.56 73 ASP A C 1
ATOM 492 O O . ASP A 1 73 ? -25.253 -2.797 7.527 1.00 94.56 73 ASP A O 1
ATOM 496 N N . GLY A 1 74 ? -24.235 -4.705 8.139 1.00 95.88 74 GLY A N 1
ATOM 497 C CA . GLY A 1 74 ? -23.482 -4.902 6.901 1.00 95.88 74 GLY A CA 1
ATOM 498 C C . GLY A 1 74 ? -22.254 -4.002 6.762 1.00 95.88 74 GLY A C 1
ATOM 499 O O . GLY A 1 74 ? -21.658 -3.963 5.685 1.00 95.88 74 GLY A O 1
ATOM 500 N N . LYS A 1 75 ? -21.856 -3.285 7.820 1.00 97.81 75 LYS A N 1
ATOM 501 C CA . LYS A 1 75 ? -20.686 -2.396 7.821 1.00 97.81 75 LYS A CA 1
ATOM 502 C C . LYS A 1 75 ? -19.523 -3.026 8.559 1.00 97.81 75 LYS A C 1
ATOM 504 O O . LYS A 1 75 ? -19.714 -3.740 9.539 1.00 97.81 75 LYS A O 1
ATOM 509 N N . VAL A 1 76 ? -18.303 -2.728 8.124 1.00 98.56 76 VAL A N 1
ATOM 510 C CA . VAL A 1 76 ? -17.114 -3.067 8.913 1.00 98.56 76 VAL A CA 1
ATOM 511 C C . VAL A 1 76 ? -16.782 -1.882 9.803 1.00 98.56 76 VAL A C 1
ATOM 513 O O . VAL A 1 76 ? -16.435 -0.814 9.304 1.00 98.56 76 VAL A O 1
ATOM 516 N N . THR A 1 77 ? -16.857 -2.071 11.116 1.00 98.56 77 THR A N 1
ATOM 517 C CA . THR A 1 77 ? -16.426 -1.076 12.102 1.00 98.56 77 THR A CA 1
ATOM 518 C C . THR A 1 77 ? -15.269 -1.640 12.900 1.00 98.56 77 THR A C 1
ATOM 520 O O . THR A 1 77 ? -15.322 -2.768 13.395 1.00 98.56 77 THR A O 1
ATOM 523 N N . PHE A 1 78 ? -14.214 -0.848 13.037 1.00 98.56 78 PHE A N 1
ATOM 524 C CA . PHE A 1 78 ? -13.049 -1.237 13.811 1.00 98.56 78 PHE A CA 1
ATOM 525 C C . PHE A 1 78 ? -12.452 -0.074 14.578 1.00 98.56 78 PHE A C 1
ATOM 527 O O . PHE A 1 78 ? -12.593 1.089 14.207 1.00 98.56 78 PHE A O 1
ATOM 534 N N . THR A 1 79 ? -11.781 -0.418 15.664 1.00 98.69 79 THR A N 1
ATOM 535 C CA . THR A 1 79 ? -11.106 0.498 16.565 1.00 98.69 79 THR A CA 1
ATOM 536 C C . THR A 1 79 ? -9.613 0.243 16.582 1.00 98.69 79 THR A C 1
ATOM 538 O O . THR A 1 79 ? -9.190 -0.883 16.332 1.00 98.69 79 THR A O 1
ATOM 541 N N . PHE A 1 80 ? -8.826 1.253 16.934 1.00 98.69 80 PHE A N 1
ATOM 542 C CA . PHE A 1 80 ? -7.381 1.137 17.120 1.00 98.69 80 PHE A CA 1
ATOM 543 C C . PHE A 1 80 ? -6.890 2.047 18.250 1.00 98.69 80 PHE A C 1
ATOM 545 O O . PHE A 1 80 ? -7.550 3.030 18.603 1.00 98.69 80 PHE A O 1
ATOM 552 N N . ALA A 1 81 ? -5.733 1.714 18.824 1.00 98.25 81 ALA A N 1
ATOM 553 C CA . ALA A 1 81 ? -5.131 2.503 19.893 1.00 98.25 81 ALA A CA 1
ATOM 554 C C . ALA A 1 81 ? -4.467 3.772 19.347 1.00 98.25 81 ALA A C 1
ATOM 556 O O . ALA A 1 81 ? -3.803 3.751 18.306 1.00 98.25 81 ALA A O 1
ATOM 557 N N . ARG A 1 82 ? -4.601 4.870 20.092 1.00 98.19 82 ARG A N 1
ATOM 558 C CA . ARG A 1 82 ? -3.922 6.135 19.802 1.00 98.19 82 ARG A CA 1
ATOM 559 C C . ARG A 1 82 ? -2.398 5.959 19.785 1.00 98.19 82 ARG A C 1
ATOM 561 O O . ARG A 1 82 ? -1.826 5.367 20.699 1.00 98.19 82 ARG A O 1
ATOM 568 N N . VAL A 1 83 ? -1.734 6.535 18.785 1.00 98.38 83 VAL A N 1
ATOM 569 C CA . VAL A 1 83 ? -0.270 6.575 18.665 1.00 98.38 83 VAL A CA 1
ATOM 570 C C . VAL A 1 83 ? 0.271 7.856 19.324 1.00 98.38 83 VAL A C 1
ATOM 572 O O . VAL A 1 83 ? -0.161 8.955 18.968 1.00 98.38 83 VAL A O 1
ATOM 575 N N . PRO A 1 84 ? 1.219 7.769 20.277 1.00 97.50 84 PRO A N 1
ATOM 576 C CA . PRO A 1 84 ? 1.862 8.949 20.851 1.00 97.50 84 PRO A CA 1
ATOM 577 C C . PRO A 1 84 ? 2.495 9.850 19.782 1.00 97.50 84 PRO A C 1
ATOM 579 O O . PRO A 1 84 ? 3.174 9.374 18.878 1.00 97.50 84 PRO A O 1
ATOM 582 N N . GLY A 1 85 ? 2.276 11.162 19.894 1.00 96.81 85 GLY A N 1
ATOM 583 C CA . GLY A 1 85 ? 2.777 12.150 18.930 1.00 96.81 85 GLY A CA 1
ATOM 584 C C . GLY A 1 85 ? 1.927 12.316 17.665 1.00 96.81 85 GLY A C 1
ATOM 585 O O . GLY A 1 85 ? 2.169 13.256 16.911 1.00 96.81 85 GLY A O 1
ATOM 586 N N . ALA A 1 86 ? 0.910 11.475 17.451 1.00 98.25 86 ALA A N 1
ATOM 587 C CA . ALA A 1 86 ? -0.016 11.647 16.340 1.00 98.25 86 ALA A CA 1
ATOM 588 C C . ALA A 1 86 ? -0.899 12.897 16.510 1.00 98.25 86 ALA A C 1
ATOM 590 O O . ALA A 1 86 ? -1.237 13.307 17.627 1.00 98.25 86 ALA A O 1
ATOM 591 N N . LYS A 1 87 ? -1.259 13.493 15.373 1.00 98.38 87 LYS A N 1
ATOM 592 C CA . LYS A 1 87 ? -2.232 14.586 15.226 1.00 98.38 87 LYS A CA 1
ATOM 593 C C . LYS A 1 87 ? -3.445 14.169 14.406 1.00 98.38 87 LYS A C 1
ATOM 595 O O . LYS A 1 87 ? -4.526 14.694 14.623 1.00 98.38 87 LYS A O 1
ATOM 600 N N . ALA A 1 88 ? -3.280 13.197 13.516 1.00 98.38 88 ALA A N 1
ATOM 601 C CA . ALA A 1 88 ? -4.372 12.600 12.766 1.00 98.38 88 ALA A CA 1
ATOM 602 C C . ALA A 1 88 ? -4.002 11.191 12.286 1.00 98.38 88 ALA A C 1
ATOM 604 O O . ALA A 1 88 ? -2.876 10.722 12.466 1.00 98.38 88 ALA A O 1
ATOM 605 N N . TYR A 1 89 ? -4.970 10.518 11.672 1.00 98.69 89 TYR A N 1
ATOM 606 C CA . TYR A 1 89 ? -4.851 9.188 11.092 1.00 98.69 89 TYR A CA 1
ATOM 607 C C . TYR A 1 89 ? -5.565 9.141 9.747 1.00 98.69 89 TYR A C 1
ATOM 609 O O . TYR A 1 89 ? -6.549 9.853 9.514 1.00 98.69 89 TYR A O 1
ATOM 617 N N . ARG A 1 90 ? -5.103 8.245 8.879 1.00 98.44 90 ARG A N 1
ATOM 618 C CA . ARG A 1 90 ? -5.782 7.920 7.626 1.00 98.44 90 ARG A CA 1
ATOM 619 C C . ARG A 1 90 ? -6.014 6.423 7.568 1.00 98.44 90 ARG A C 1
ATOM 621 O O . ARG A 1 90 ? -5.084 5.651 7.782 1.00 98.44 90 ARG A O 1
ATOM 628 N N . ALA A 1 91 ? -7.252 6.034 7.293 1.00 98.62 91 ALA A N 1
ATOM 629 C CA . ALA A 1 91 ? -7.636 4.651 7.065 1.00 98.62 91 ALA A CA 1
ATOM 630 C C . ALA A 1 91 ? -7.941 4.423 5.585 1.00 98.62 91 ALA A C 1
ATOM 632 O O . ALA A 1 91 ? -8.446 5.317 4.898 1.00 98.62 91 ALA A O 1
ATOM 633 N N . PHE A 1 92 ? -7.670 3.211 5.120 1.00 98.62 92 PHE A N 1
ATOM 634 C CA . PHE A 1 92 ? -7.774 2.802 3.730 1.00 98.62 92 PHE A CA 1
ATOM 635 C C . PHE A 1 92 ? -8.427 1.432 3.613 1.00 98.62 92 PHE A C 1
ATOM 637 O O . PHE A 1 92 ? -8.328 0.593 4.512 1.00 98.62 92 PHE A O 1
ATOM 644 N N . ARG A 1 93 ? -9.025 1.193 2.448 1.00 98.50 93 ARG A N 1
ATOM 645 C CA . ARG A 1 93 ? -9.453 -0.118 1.980 1.00 98.50 93 ARG A CA 1
ATOM 646 C C . ARG A 1 93 ? -8.875 -0.366 0.594 1.00 98.50 93 ARG A C 1
ATOM 648 O O . ARG A 1 93 ? -9.239 0.340 -0.342 1.00 98.50 93 ARG A O 1
ATOM 655 N N . ASN A 1 94 ? -8.033 -1.387 0.439 1.00 98.25 94 ASN A N 1
ATOM 656 C CA . ASN A 1 94 ? -7.398 -1.730 -0.843 1.00 98.25 94 ASN A CA 1
ATOM 657 C C . ASN A 1 94 ? -6.745 -0.503 -1.517 1.00 98.25 94 ASN A C 1
ATOM 659 O O . ASN A 1 94 ? -6.991 -0.230 -2.690 1.00 98.25 94 ASN A O 1
ATOM 663 N N . GLY A 1 95 ? -5.996 0.294 -0.747 1.00 96.56 95 GLY A N 1
ATOM 664 C CA . GLY A 1 95 ? -5.348 1.521 -1.230 1.00 96.56 95 GLY A CA 1
ATOM 665 C C . GLY A 1 95 ? -6.289 2.702 -1.514 1.00 96.56 95 GLY A 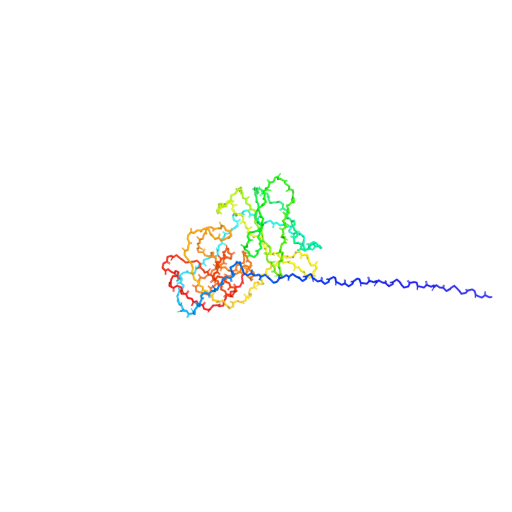C 1
ATOM 666 O O . GLY A 1 95 ? -5.833 3.781 -1.873 1.00 96.56 95 GLY A O 1
ATOM 667 N N . GLN A 1 96 ? -7.604 2.545 -1.343 1.00 97.19 96 GLN A N 1
ATOM 668 C CA . GLN A 1 96 ? -8.572 3.637 -1.456 1.00 97.19 96 GLN A CA 1
ATOM 669 C C . GLN A 1 96 ? -8.810 4.265 -0.090 1.00 97.19 96 GLN A C 1
ATOM 671 O O . GLN A 1 96 ? -9.014 3.556 0.897 1.00 97.19 96 GLN A O 1
ATOM 676 N N . ALA A 1 97 ? -8.800 5.593 -0.023 1.00 96.44 97 ALA A N 1
ATOM 677 C CA . ALA A 1 97 ? -9.021 6.291 1.229 1.00 96.44 97 ALA A CA 1
ATOM 678 C C . ALA A 1 97 ? -10.434 6.037 1.769 1.00 96.44 97 ALA A C 1
ATOM 680 O O . ALA A 1 97 ? -11.426 6.244 1.074 1.00 96.44 97 ALA A O 1
ATOM 681 N N . LEU A 1 98 ? -10.503 5.612 3.027 1.00 97.25 98 LEU A N 1
ATOM 682 C CA . LEU A 1 98 ? -11.745 5.293 3.713 1.00 97.25 98 LEU A CA 1
ATOM 683 C C . LEU A 1 98 ? -12.173 6.427 4.642 1.00 97.25 98 LEU A C 1
ATOM 685 O O . LEU A 1 98 ? -13.306 6.891 4.577 1.00 97.25 98 LEU A O 1
ATOM 689 N N . GLN A 1 99 ? -11.267 6.887 5.507 1.00 98.12 99 GLN A N 1
ATOM 690 C CA . GLN A 1 99 ? -11.611 7.880 6.520 1.00 98.12 99 GLN A CA 1
ATOM 691 C C . GLN A 1 99 ? -10.385 8.676 6.969 1.00 98.12 99 GLN A C 1
ATOM 693 O O . GLN A 1 99 ? -9.288 8.135 7.099 1.00 98.12 99 GLN A O 1
ATOM 698 N N . TRP A 1 100 ? -10.576 9.978 7.188 1.00 98.06 100 TRP A N 1
ATOM 699 C CA . TRP A 1 100 ? -9.656 10.840 7.935 1.00 98.06 100 TRP A CA 1
ATOM 700 C C . TRP A 1 100 ? -10.126 10.918 9.386 1.00 98.06 100 TRP A C 1
ATOM 702 O O . TRP A 1 100 ? -11.325 11.074 9.623 1.00 98.06 100 TRP A O 1
ATOM 712 N N . ILE A 1 101 ? -9.208 10.822 10.346 1.00 98.19 101 ILE A N 1
ATOM 713 C CA . ILE A 1 101 ? -9.538 10.881 11.770 1.00 98.19 101 ILE A CA 1
ATOM 714 C C . ILE A 1 101 ? -8.583 11.847 12.472 1.00 98.19 101 ILE A C 1
ATOM 716 O O . ILE A 1 101 ? -7.397 11.555 12.586 1.00 98.19 101 ILE A O 1
ATOM 720 N N . SER A 1 102 ? -9.102 12.972 12.962 1.00 98.06 102 SER A N 1
ATOM 721 C CA . SER A 1 102 ? -8.351 13.914 13.803 1.00 98.06 102 SER A CA 1
ATOM 722 C C . SER A 1 102 ? -8.127 13.361 15.210 1.00 98.06 102 SER A C 1
ATOM 724 O O . SER A 1 102 ? -9.003 12.705 15.789 1.00 98.06 102 SER A O 1
ATOM 726 N N . ASP A 1 103 ? -6.950 13.624 15.774 1.00 97.44 103 ASP A N 1
ATOM 727 C CA . ASP A 1 103 ? -6.590 13.202 17.124 1.00 97.44 103 ASP A CA 1
ATOM 728 C C . ASP A 1 103 ? -6.929 14.283 18.160 1.00 97.44 103 ASP A C 1
ATOM 730 O O . ASP A 1 103 ? -6.197 15.256 18.335 1.00 97.44 103 ASP A O 1
ATOM 734 N N . TRP A 1 104 ? -8.014 14.067 18.904 1.00 96.50 104 TRP A N 1
ATOM 735 C CA . TRP A 1 104 ? -8.449 14.939 20.002 1.00 96.50 104 TRP A CA 1
ATOM 736 C C . TRP A 1 104 ? -7.993 14.439 21.381 1.00 96.50 104 TRP A C 1
ATOM 738 O O . TRP A 1 104 ? -8.498 14.887 22.407 1.00 96.50 104 TRP A O 1
ATOM 748 N N . GLY A 1 105 ? -7.052 13.489 21.425 1.00 94.56 105 GLY A N 1
ATOM 749 C CA . GLY A 1 105 ? -6.563 12.879 22.663 1.00 94.56 105 GLY A CA 1
ATOM 750 C C . GLY A 1 105 ? -7.361 11.658 23.127 1.00 94.56 105 GLY A C 1
ATOM 751 O O . GLY A 1 105 ? -7.114 11.157 24.223 1.00 94.56 105 GLY A O 1
ATOM 752 N N . GLN A 1 106 ? -8.294 11.151 22.313 1.00 94.69 106 GLN A N 1
ATOM 753 C CA . GLN A 1 106 ? -9.043 9.934 22.638 1.00 94.69 106 GLN A CA 1
ATOM 754 C C . GLN A 1 106 ? -8.119 8.698 22.705 1.00 94.69 106 GLN A C 1
ATOM 756 O O . GLN A 1 106 ? -7.283 8.521 21.822 1.00 94.69 106 GLN A O 1
ATOM 761 N N . PRO A 1 107 ? -8.254 7.805 23.705 1.00 95.25 107 PRO A N 1
ATOM 762 C CA . PRO A 1 107 ? -7.371 6.638 23.839 1.00 95.25 107 PRO A CA 1
ATOM 763 C C . PRO A 1 107 ? -7.564 5.608 22.715 1.00 95.25 107 PRO A C 1
ATOM 765 O O . PRO A 1 107 ? -6.622 4.911 22.334 1.00 95.25 107 PRO A O 1
ATOM 768 N N . THR A 1 108 ? -8.779 5.555 22.170 1.00 97.50 108 THR A N 1
ATOM 769 C CA . THR A 1 108 ? -9.200 4.642 21.111 1.00 97.50 108 THR A CA 1
ATOM 770 C C . THR A 1 108 ? -9.917 5.438 20.032 1.00 97.50 108 THR A C 1
ATOM 772 O O . THR A 1 108 ? -10.729 6.311 20.339 1.00 97.50 108 THR A O 1
ATOM 775 N N . LEU A 1 109 ? -9.628 5.127 18.773 1.00 98.31 109 LEU A N 1
ATOM 776 C CA . LEU A 1 109 ? -10.232 5.748 17.597 1.00 98.31 109 LEU A CA 1
ATOM 777 C C . LEU A 1 109 ? -11.019 4.710 16.803 1.00 98.31 109 LEU A C 1
ATOM 779 O O . LEU A 1 109 ? -10.710 3.526 16.894 1.00 98.31 109 LEU A O 1
ATOM 783 N N . THR A 1 110 ? -11.997 5.154 16.011 1.00 98.19 110 THR A N 1
ATOM 784 C CA . THR A 1 110 ? -12.923 4.279 15.275 1.00 98.19 110 THR A CA 1
ATOM 785 C C . THR A 1 110 ? -12.937 4.610 13.787 1.00 98.19 110 THR A C 1
ATOM 787 O O . THR A 1 110 ? -12.930 5.779 13.398 1.00 98.19 110 THR A O 1
ATOM 790 N N . VAL A 1 111 ? -13.022 3.572 12.959 1.00 98.56 111 VAL A N 1
ATOM 791 C CA . VAL A 1 111 ? -13.203 3.637 11.507 1.00 98.56 111 VAL A CA 1
ATOM 792 C C . VAL A 1 111 ? -14.439 2.839 11.124 1.00 98.56 111 VAL A C 1
ATOM 794 O O . VAL A 1 111 ? -14.720 1.800 11.723 1.00 98.56 111 VAL A O 1
ATOM 797 N N . THR A 1 112 ? -15.180 3.313 10.124 1.00 98.50 112 THR A N 1
ATOM 798 C CA . THR A 1 112 ? -16.303 2.568 9.542 1.00 98.50 112 THR A CA 1
ATOM 799 C C . THR A 1 112 ? -16.199 2.508 8.024 1.00 98.50 112 THR A C 1
ATOM 801 O O . THR A 1 112 ? -16.069 3.531 7.358 1.00 98.50 112 THR A O 1
ATOM 804 N N . ASP A 1 113 ? -16.318 1.302 7.478 1.00 98.50 113 ASP A N 1
ATOM 805 C CA . ASP A 1 113 ? -16.580 1.052 6.068 1.00 98.50 113 ASP A CA 1
ATOM 806 C C . ASP A 1 113 ? -18.051 0.711 5.861 1.00 98.50 113 ASP A C 1
ATOM 808 O O . ASP A 1 113 ? -18.531 -0.344 6.278 1.00 98.50 113 ASP A O 1
ATOM 812 N N . ALA A 1 114 ? -18.762 1.627 5.205 1.00 97.75 114 ALA A N 1
ATOM 813 C CA . ALA A 1 114 ? -20.183 1.496 4.917 1.00 97.75 114 ALA A CA 1
ATOM 814 C C . ALA A 1 114 ? -20.490 0.580 3.722 1.00 97.75 114 ALA A C 1
ATOM 816 O O . ALA A 1 114 ? -21.657 0.308 3.447 1.00 97.75 114 ALA A O 1
ATOM 817 N N . SER A 1 115 ? -19.487 0.149 2.958 1.00 96.56 115 SER A N 1
ATOM 818 C CA . SER A 1 115 ? -19.690 -0.683 1.766 1.00 96.56 115 SER A CA 1
ATOM 819 C C . SER A 1 115 ? -18.561 -1.700 1.610 1.00 96.56 115 SER A C 1
ATOM 821 O O . SER A 1 115 ? -17.854 -1.659 0.596 1.00 96.56 115 SER A O 1
ATOM 823 N N . PRO A 1 116 ? -18.354 -2.581 2.608 1.00 97.88 116 PRO A N 1
ATOM 824 C CA . PRO A 1 116 ? -17.252 -3.528 2.616 1.00 97.88 116 PRO A CA 1
ATOM 825 C C . PRO A 1 116 ? -17.362 -4.537 1.475 1.00 97.88 116 PRO A C 1
ATOM 827 O O . PRO A 1 116 ? -18.433 -4.798 0.926 1.00 97.88 116 PRO A O 1
ATOM 830 N N . CYS A 1 117 ? -16.221 -5.112 1.115 1.00 97.44 117 CYS A N 1
ATOM 831 C CA . CYS A 1 117 ? -16.126 -6.121 0.074 1.00 97.44 117 CYS A CA 1
ATOM 832 C C . CYS A 1 117 ? -15.280 -7.305 0.548 1.00 97.44 117 CYS A C 1
ATOM 834 O O . CYS A 1 117 ? -14.498 -7.207 1.496 1.00 97.44 117 CYS A O 1
ATOM 836 N N . GLN A 1 118 ? -15.468 -8.448 -0.099 1.00 95.56 118 GLN A N 1
ATOM 837 C CA . GLN A 1 118 ? -14.844 -9.707 0.275 1.00 95.56 118 GLN A CA 1
ATOM 838 C C . GLN A 1 118 ? -13.314 -9.620 0.202 1.00 95.56 118 GLN A C 1
ATOM 840 O O . GLN A 1 118 ? -12.763 -9.180 -0.805 1.00 95.56 118 GLN A O 1
ATOM 845 N N . ASN A 1 119 ? -12.632 -10.094 1.249 1.00 95.69 119 ASN A N 1
ATOM 846 C CA . ASN A 1 119 ? -11.166 -10.107 1.363 1.00 95.69 119 ASN A CA 1
ATOM 847 C C . ASN A 1 119 ? -10.502 -8.720 1.278 1.00 95.69 119 ASN A C 1
ATOM 849 O O . ASN A 1 119 ? -9.318 -8.626 0.951 1.00 95.69 119 ASN A O 1
ATOM 853 N N . ALA A 1 120 ? -11.241 -7.648 1.575 1.00 98.19 120 ALA A N 1
ATOM 854 C CA . ALA A 1 120 ? -10.695 -6.301 1.595 1.00 98.19 120 ALA A CA 1
ATOM 855 C C . ALA A 1 120 ? -9.532 -6.163 2.590 1.00 98.19 120 ALA A C 1
ATOM 857 O O . ALA A 1 120 ? -9.628 -6.600 3.735 1.00 98.19 120 ALA A O 1
ATOM 858 N N . ASN A 1 121 ? -8.455 -5.510 2.155 1.00 98.62 121 ASN A N 1
ATOM 859 C CA . ASN A 1 121 ? -7.328 -5.122 2.994 1.00 98.62 121 ASN A CA 1
ATOM 860 C C . ASN A 1 121 ? -7.624 -3.770 3.644 1.00 98.62 121 ASN A C 1
ATOM 862 O O . ASN A 1 121 ? -7.590 -2.739 2.966 1.00 98.62 121 ASN A O 1
ATOM 866 N N . TYR A 1 122 ? -7.892 -3.772 4.946 1.00 98.88 122 TYR A N 1
ATOM 867 C CA . TYR A 1 122 ? -7.986 -2.557 5.751 1.00 98.88 122 TYR A CA 1
ATOM 868 C C . TYR A 1 122 ? -6.616 -2.198 6.311 1.00 98.88 122 TYR A C 1
ATOM 870 O O . TYR A 1 122 ? -5.939 -3.051 6.886 1.00 98.88 122 TYR A O 1
ATOM 878 N N . GLN A 1 123 ? -6.199 -0.949 6.131 1.00 98.75 123 GLN A N 1
ATOM 879 C CA . GLN A 1 123 ? -4.907 -0.452 6.602 1.00 98.75 123 GLN A CA 1
ATOM 880 C C . GLN A 1 123 ? -5.024 0.986 7.083 1.00 98.75 123 GLN A C 1
ATOM 882 O O . GLN A 1 123 ? -5.934 1.711 6.684 1.00 98.75 123 GLN A O 1
ATOM 887 N N . LEU A 1 124 ? -4.102 1.404 7.943 1.00 98.62 124 LEU A N 1
ATOM 888 C CA . LEU A 1 124 ? -4.087 2.746 8.502 1.00 98.62 124 LEU A CA 1
ATOM 889 C C . LEU A 1 124 ? -2.680 3.176 8.908 1.00 98.62 124 LEU A C 1
ATOM 891 O O . LEU A 1 124 ? -1.840 2.341 9.239 1.00 98.62 124 LEU A O 1
ATOM 895 N N . TYR A 1 125 ? -2.439 4.482 8.907 1.00 98.62 125 TYR A N 1
ATOM 896 C CA . TYR A 1 125 ? -1.240 5.086 9.486 1.00 98.62 125 TYR A CA 1
ATOM 897 C C . TYR A 1 125 ? -1.615 6.249 10.410 1.00 98.62 125 TYR A C 1
ATOM 899 O O . TYR A 1 125 ? -2.704 6.822 10.310 1.00 98.62 125 TYR A O 1
ATOM 907 N N . ALA A 1 126 ? -0.687 6.615 11.293 1.00 98.56 126 ALA A N 1
ATOM 908 C CA . ALA A 1 126 ? -0.727 7.856 12.065 1.00 98.56 126 ALA A CA 1
ATOM 909 C C . ALA A 1 126 ? 0.030 8.977 11.332 1.00 98.56 126 ALA A C 1
ATOM 911 O O . ALA A 1 126 ? 0.905 8.691 10.520 1.00 98.56 126 ALA A O 1
ATOM 912 N N . MET A 1 127 ? -0.275 10.239 11.626 1.00 98.62 127 MET A N 1
ATOM 913 C CA . MET A 1 127 ? 0.400 11.415 11.065 1.00 98.62 127 MET A CA 1
ATOM 914 C C . MET A 1 127 ? 0.861 12.355 12.174 1.00 98.62 127 MET A C 1
ATOM 916 O O . MET A 1 127 ? 0.143 12.546 13.156 1.00 98.62 127 MET A O 1
ATOM 920 N N . THR A 1 128 ? 2.033 12.972 12.020 1.00 98.25 128 THR A N 1
ATOM 921 C CA . THR A 1 128 ? 2.564 13.972 12.970 1.00 98.25 128 THR A CA 1
ATOM 922 C C . THR A 1 128 ? 1.935 15.359 12.808 1.00 98.25 128 THR A C 1
ATOM 924 O O . THR A 1 128 ? 2.118 16.210 13.677 1.00 98.25 128 THR A O 1
ATOM 927 N N . ALA A 1 129 ? 1.182 15.586 11.731 1.00 97.75 129 ALA A N 1
ATOM 928 C CA . ALA A 1 129 ? 0.451 16.814 11.438 1.00 97.75 129 ALA A CA 1
ATOM 929 C C . ALA A 1 129 ? -0.883 16.485 10.751 1.00 97.75 129 ALA A C 1
ATOM 931 O O . ALA A 1 129 ? -1.045 15.404 10.187 1.00 97.75 129 ALA A O 1
ATOM 932 N N . GLU A 1 130 ? -1.846 17.406 10.804 1.00 96.38 130 GLU A N 1
ATOM 933 C CA . GLU A 1 130 ? -3.106 17.273 10.062 1.00 96.38 130 GLU A CA 1
ATOM 934 C C . GLU A 1 130 ? -2.940 17.738 8.605 1.00 96.38 130 GLU A C 1
ATOM 936 O O . GLU A 1 130 ? -3.543 18.717 8.171 1.00 96.38 130 GLU A O 1
ATOM 941 N N . ASP A 1 131 ? -2.078 17.059 7.850 1.00 95.38 131 ASP A N 1
ATOM 942 C CA . ASP A 1 131 ? -1.796 17.373 6.449 1.00 95.38 131 ASP A CA 1
ATOM 943 C C . ASP A 1 131 ? -1.504 16.110 5.616 1.00 95.38 131 ASP A C 1
ATOM 945 O O . ASP A 1 131 ? -1.535 14.993 6.121 1.00 95.38 131 ASP A O 1
ATOM 949 N N . ASN A 1 132 ? -1.231 16.288 4.320 1.00 93.38 132 ASN A N 1
ATOM 950 C CA . ASN A 1 132 ? -0.789 15.215 3.419 1.00 93.38 132 ASN A CA 1
ATOM 951 C C . ASN A 1 132 ? 0.679 15.407 2.995 1.00 93.38 132 ASN A C 1
ATOM 953 O O . ASN A 1 132 ? 1.051 15.119 1.857 1.00 93.38 132 ASN A O 1
ATOM 957 N N . SER A 1 133 ? 1.514 15.994 3.854 1.00 96.25 133 SER A N 1
ATOM 958 C CA . SER A 1 133 ? 2.930 16.167 3.537 1.00 96.25 133 SER A CA 1
ATOM 959 C C . SER A 1 133 ? 3.665 14.826 3.685 1.00 96.25 133 SER A C 1
ATOM 961 O O . SER A 1 133 ? 3.471 14.136 4.684 1.00 96.25 133 SER A O 1
ATOM 963 N N . PRO A 1 134 ? 4.568 14.431 2.767 1.00 95.44 134 PRO A N 1
ATOM 964 C CA . PRO A 1 134 ? 5.237 13.131 2.862 1.00 95.44 134 PRO A CA 1
ATOM 965 C C . PRO A 1 134 ? 6.044 12.951 4.150 1.00 95.44 134 PRO A C 1
ATOM 967 O O . PRO A 1 134 ? 6.284 11.821 4.572 1.00 95.44 134 PRO A O 1
ATOM 970 N N . GLY A 1 135 ? 6.487 14.054 4.762 1.00 95.56 135 GLY A N 1
ATOM 971 C CA . GLY A 1 135 ? 7.222 14.058 6.025 1.00 95.56 135 GLY A CA 1
ATOM 972 C C . GLY A 1 135 ? 6.349 13.828 7.260 1.00 95.56 135 GLY A C 1
ATOM 973 O O . GLY A 1 135 ? 6.882 13.406 8.284 1.00 95.56 135 GLY A O 1
ATOM 974 N N . SER A 1 136 ? 5.035 14.062 7.185 1.00 97.12 136 SER A N 1
ATOM 975 C CA . SER A 1 136 ? 4.137 13.862 8.326 1.00 97.12 136 SER A CA 1
ATOM 976 C C . SER A 1 136 ? 3.604 12.435 8.440 1.00 97.12 136 SER A C 1
ATOM 978 O O . SER A 1 136 ? 3.195 12.016 9.526 1.00 97.12 136 SER A O 1
ATOM 980 N N . LEU A 1 137 ? 3.625 11.673 7.343 1.00 97.94 137 LEU A N 1
ATOM 981 C CA . LEU A 1 137 ? 3.012 10.348 7.267 1.00 97.94 137 LEU A CA 1
ATOM 982 C C . LEU A 1 137 ? 3.817 9.285 8.024 1.00 97.94 137 LEU A C 1
ATOM 984 O O . LEU A 1 137 ? 5.027 9.128 7.829 1.00 97.94 137 LEU A O 1
ATOM 988 N N . GLY A 1 138 ? 3.115 8.520 8.855 1.00 98.31 138 GLY A N 1
ATOM 989 C CA . GLY A 1 138 ? 3.621 7.376 9.606 1.00 98.31 138 GLY A CA 1
ATOM 990 C C . GLY A 1 138 ? 3.852 6.132 8.751 1.00 98.31 138 GLY A C 1
ATOM 991 O O . GLY A 1 138 ? 3.700 6.135 7.528 1.00 98.31 138 GLY A O 1
ATOM 992 N N . GLN A 1 139 ? 4.208 5.040 9.417 1.00 98.62 139 GLN A N 1
ATOM 993 C CA . GLN A 1 139 ? 4.258 3.709 8.817 1.00 98.62 139 GLN A CA 1
ATOM 994 C C . GLN A 1 139 ? 2.831 3.189 8.587 1.00 98.62 139 GLN A C 1
ATOM 996 O O . GLN A 1 139 ? 1.976 3.311 9.469 1.00 98.62 139 GLN A O 1
ATOM 1001 N N . ILE A 1 140 ? 2.572 2.590 7.421 1.00 98.56 140 ILE A N 1
ATOM 1002 C CA . ILE A 1 140 ? 1.315 1.871 7.175 1.00 98.56 140 ILE A CA 1
ATOM 1003 C C . ILE A 1 140 ? 1.261 0.608 8.041 1.00 98.56 140 ILE A C 1
ATOM 1005 O O . ILE A 1 140 ? 2.259 -0.095 8.208 1.00 98.56 140 ILE A O 1
ATOM 1009 N N . SER A 1 141 ? 0.095 0.316 8.609 1.00 98.69 141 SER A N 1
ATOM 1010 C CA . SER A 1 141 ? -0.137 -0.921 9.351 1.00 98.69 141 SER A CA 1
ATOM 1011 C C . SER A 1 141 ? 0.007 -2.154 8.465 1.00 98.69 141 SER A C 1
ATOM 1013 O O . SER A 1 141 ? -0.103 -2.089 7.239 1.00 98.69 141 SER A O 1
ATOM 1015 N N . THR A 1 142 ? 0.120 -3.321 9.104 1.00 97.94 142 THR A N 1
ATOM 1016 C CA . THR A 1 142 ? -0.242 -4.576 8.434 1.00 97.94 142 THR A CA 1
ATOM 1017 C C . THR A 1 142 ? -1.671 -4.486 7.879 1.00 97.94 142 THR A C 1
ATOM 1019 O O . THR A 1 142 ? -2.462 -3.637 8.306 1.00 97.94 142 THR A O 1
ATOM 1022 N N . ALA A 1 143 ? -2.003 -5.334 6.911 1.00 98.56 143 ALA A N 1
ATOM 1023 C CA . ALA A 1 143 ? -3.372 -5.428 6.438 1.00 98.56 143 ALA A CA 1
ATOM 1024 C C . ALA A 1 143 ? -4.234 -6.153 7.462 1.00 98.56 143 ALA A C 1
ATOM 1026 O O . ALA A 1 143 ? -3.769 -7.049 8.159 1.00 98.56 143 ALA A O 1
ATOM 1027 N N . TYR A 1 144 ? -5.505 -5.791 7.523 1.00 98.75 144 TYR A N 1
ATOM 1028 C CA . TYR A 1 144 ? -6.508 -6.513 8.286 1.00 98.75 144 TYR A CA 1
ATOM 1029 C C . TYR A 1 144 ? -7.602 -6.977 7.334 1.00 98.75 144 TYR A C 1
ATOM 1031 O O . TYR A 1 144 ? -8.077 -6.195 6.509 1.00 98.75 144 TYR A O 1
ATOM 1039 N N . ARG A 1 145 ? -7.987 -8.248 7.437 1.00 98.25 145 ARG A N 1
ATOM 1040 C CA . ARG A 1 145 ? -9.090 -8.856 6.680 1.00 98.25 145 ARG A CA 1
ATOM 1041 C C . ARG A 1 145 ? -10.107 -9.430 7.651 1.00 98.25 145 ARG A C 1
ATOM 1043 O O . ARG A 1 145 ? -9.744 -9.795 8.765 1.00 98.25 145 ARG A O 1
ATOM 1050 N N . LEU A 1 146 ? -11.361 -9.529 7.221 1.00 97.94 146 LEU A N 1
ATOM 1051 C CA . LEU A 1 146 ? -12.350 -10.310 7.957 1.00 97.94 146 LEU A CA 1
ATOM 1052 C C . LEU A 1 146 ? -11.960 -11.792 7.918 1.00 97.94 146 LEU A C 1
ATOM 1054 O O . LEU A 1 146 ? -11.660 -12.328 6.850 1.00 97.94 146 LEU A O 1
ATOM 1058 N N . ASP A 1 147 ? -11.955 -12.432 9.079 1.00 95.56 147 ASP A N 1
ATOM 1059 C CA . ASP A 1 147 ? -11.849 -13.878 9.216 1.00 95.56 147 ASP A CA 1
ATOM 1060 C C . ASP A 1 147 ? -13.217 -14.562 9.029 1.00 95.56 147 ASP A C 1
ATOM 1062 O O . ASP A 1 147 ? -14.241 -13.917 8.786 1.00 95.56 147 ASP A O 1
ATOM 1066 N N . GLY A 1 148 ? -13.251 -15.891 9.157 1.00 91.88 148 GLY A N 1
ATOM 1067 C CA . GLY A 1 148 ? -14.492 -16.667 9.047 1.00 91.88 148 GLY A CA 1
ATOM 1068 C C . GLY A 1 148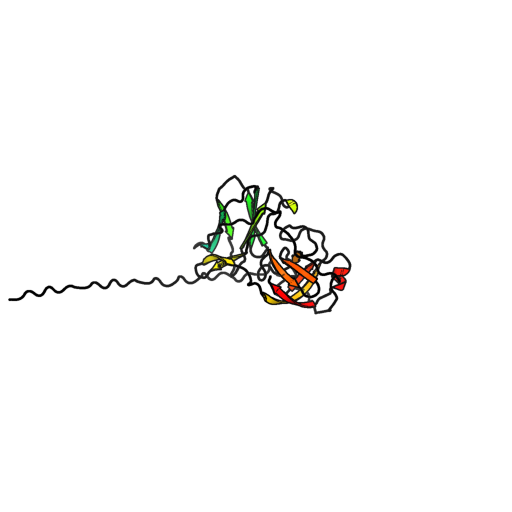 ? -15.529 -16.367 10.138 1.00 91.88 148 GLY A C 1
ATOM 1069 O O . GLY A 1 148 ? -16.683 -16.749 9.989 1.00 91.88 148 GLY A O 1
ATOM 1070 N N . ALA A 1 149 ? -15.143 -15.672 11.211 1.00 94.81 149 ALA A N 1
ATOM 1071 C CA . ALA A 1 149 ? -16.030 -15.208 12.273 1.00 94.81 149 ALA A CA 1
ATOM 1072 C C . ALA A 1 149 ? -16.400 -13.723 12.111 1.00 94.81 149 ALA A C 1
ATOM 1074 O O . ALA A 1 149 ? -16.892 -13.111 13.063 1.00 94.81 149 ALA A O 1
ATOM 1075 N N . ASN A 1 150 ? -16.172 -13.143 10.923 1.00 96.44 150 ASN A N 1
ATOM 1076 C CA . ASN A 1 150 ? -16.450 -11.745 10.608 1.00 96.44 150 ASN A CA 1
ATOM 1077 C C . ASN A 1 150 ? -15.679 -10.749 11.498 1.00 96.44 150 ASN A C 1
ATOM 1079 O O . ASN A 1 150 ? -16.117 -9.610 11.675 1.00 96.44 150 ASN A O 1
ATOM 1083 N N . ARG A 1 151 ? -14.526 -11.140 12.054 1.00 97.69 151 ARG A N 1
ATOM 1084 C CA . ARG A 1 151 ? -13.649 -10.271 12.855 1.00 97.69 151 ARG A CA 1
ATOM 1085 C C . ARG A 1 151 ? -12.432 -9.862 12.049 1.00 97.69 151 ARG A C 1
ATOM 1087 O O . ARG A 1 151 ? -11.916 -10.643 11.258 1.00 97.69 151 ARG A O 1
ATOM 1094 N N . LEU A 1 152 ? -11.949 -8.641 12.252 1.00 98.12 152 LEU A N 1
ATOM 1095 C CA . LEU A 1 152 ? -10.685 -8.231 11.656 1.00 98.12 152 LEU A CA 1
ATOM 1096 C C . LEU A 1 152 ? -9.527 -9.003 12.289 1.00 98.12 152 LEU A C 1
ATOM 1098 O O . LEU A 1 152 ? -9.304 -8.943 13.497 1.00 98.12 152 LEU A O 1
ATOM 1102 N N . ALA A 1 153 ? -8.761 -9.670 11.437 1.00 98.06 153 ALA A N 1
ATOM 1103 C CA . ALA A 1 153 ? -7.528 -10.352 11.773 1.00 98.06 153 ALA A CA 1
ATOM 1104 C C . ALA A 1 153 ? -6.384 -9.795 10.923 1.00 98.06 153 ALA A C 1
ATOM 1106 O O . ALA A 1 153 ? -6.572 -9.440 9.756 1.00 98.06 153 ALA A O 1
ATOM 1107 N N . ALA A 1 154 ? -5.191 -9.719 11.516 1.00 98.12 154 ALA A N 1
ATOM 1108 C CA . ALA A 1 154 ? -3.995 -9.304 10.797 1.00 98.12 154 ALA A CA 1
ATOM 1109 C C . ALA A 1 154 ? -3.705 -10.275 9.643 1.00 98.12 154 ALA A C 1
ATOM 1111 O O . ALA A 1 154 ? -3.745 -11.496 9.802 1.00 98.12 154 ALA A O 1
ATOM 1112 N N . TYR A 1 155 ? -3.378 -9.717 8.489 1.00 98.06 155 TYR A N 1
ATOM 1113 C CA . TYR A 1 155 ? -3.103 -10.418 7.254 1.00 98.06 155 TYR A CA 1
ATOM 1114 C C . TYR A 1 155 ? -1.784 -9.925 6.668 1.00 98.06 155 TYR A C 1
ATOM 1116 O O . TYR A 1 155 ? -1.533 -8.729 6.519 1.00 98.06 155 TYR A O 1
ATOM 1124 N N . ARG A 1 156 ? -0.951 -10.885 6.283 1.00 97.19 156 ARG A N 1
ATOM 1125 C CA . ARG A 1 156 ? 0.263 -10.657 5.509 1.00 97.19 156 ARG A CA 1
ATOM 1126 C C . ARG A 1 156 ? 0.410 -11.775 4.496 1.00 97.19 156 ARG A C 1
ATOM 1128 O O . ARG A 1 156 ? 0.030 -12.914 4.775 1.00 97.19 156 ARG A O 1
ATOM 1135 N N . ILE A 1 157 ? 0.999 -11.458 3.353 1.00 98.12 157 ILE A N 1
ATOM 1136 C CA . ILE A 1 157 ? 1.450 -12.495 2.433 1.00 98.12 157 ILE A CA 1
ATOM 1137 C C . ILE A 1 157 ? 2.669 -13.174 3.087 1.00 98.12 157 ILE A C 1
ATOM 1139 O O . ILE A 1 157 ? 3.539 -12.465 3.597 1.00 98.12 157 ILE A O 1
ATOM 1143 N N . PRO A 1 158 ? 2.738 -14.515 3.157 1.00 98.31 158 PRO A N 1
ATOM 1144 C CA . PRO A 1 158 ? 3.886 -15.194 3.749 1.00 98.31 158 PRO A CA 1
ATOM 1145 C C . PRO A 1 158 ? 5.196 -14.845 3.031 1.00 98.31 158 PRO A C 1
ATOM 1147 O O . PRO A 1 158 ? 5.248 -14.843 1.799 1.00 98.31 158 PRO A O 1
ATOM 1150 N N . ALA A 1 159 ? 6.262 -14.601 3.794 1.00 98.06 159 ALA A N 1
ATOM 1151 C CA . ALA A 1 159 ? 7.604 -14.437 3.243 1.00 98.06 159 ALA A CA 1
ATOM 1152 C C . ALA A 1 159 ? 8.011 -15.677 2.428 1.00 98.06 159 ALA A C 1
ATOM 1154 O O . ALA A 1 159 ? 7.673 -16.808 2.786 1.00 98.06 159 ALA A O 1
ATOM 1155 N N . GLY A 1 160 ? 8.709 -15.462 1.315 1.00 98.44 160 GLY A N 1
ATOM 1156 C CA . GLY A 1 160 ? 9.061 -16.504 0.349 1.00 98.44 160 GLY A CA 1
ATOM 1157 C C . GLY A 1 160 ? 7.954 -16.850 -0.652 1.00 98.44 160 GLY A C 1
ATOM 1158 O O . GLY A 1 160 ? 8.214 -17.611 -1.582 1.00 98.44 160 GLY A O 1
ATOM 1159 N N . THR A 1 161 ? 6.745 -16.285 -0.517 1.00 98.75 161 THR A N 1
ATOM 1160 C CA . THR A 1 161 ? 5.707 -16.410 -1.556 1.00 98.75 161 THR A CA 1
ATOM 1161 C C . THR A 1 161 ? 6.234 -15.843 -2.869 1.00 98.75 161 THR A C 1
ATOM 1163 O O . THR A 1 161 ? 6.747 -14.722 -2.894 1.00 98.75 161 THR A O 1
ATOM 1166 N N . THR A 1 162 ? 6.082 -16.605 -3.950 1.00 98.62 162 THR A N 1
ATOM 1167 C CA . THR A 1 162 ? 6.452 -16.177 -5.298 1.00 98.62 162 THR A CA 1
ATOM 1168 C C . THR A 1 162 ? 5.226 -15.746 -6.092 1.00 98.62 162 THR A C 1
ATOM 1170 O O . THR A 1 162 ? 4.154 -16.341 -5.978 1.00 98.62 162 THR A O 1
ATOM 1173 N N . LEU A 1 163 ? 5.377 -14.687 -6.884 1.00 98.38 163 LEU A N 1
ATOM 1174 C CA . LEU A 1 163 ? 4.299 -14.068 -7.648 1.00 98.38 163 LEU A CA 1
ATOM 1175 C C . LEU A 1 163 ? 4.764 -13.848 -9.093 1.00 98.38 163 LEU A C 1
ATOM 1177 O O . LEU A 1 163 ? 5.708 -13.101 -9.320 1.00 98.38 163 LEU A O 1
ATOM 1181 N N . ASN A 1 164 ? 4.121 -14.489 -10.071 1.00 98.19 164 ASN A N 1
ATOM 1182 C CA . ASN A 1 164 ? 4.445 -14.307 -11.494 1.00 98.19 164 ASN A CA 1
ATOM 1183 C C . ASN A 1 164 ? 3.648 -13.135 -12.057 1.00 98.19 164 ASN A C 1
ATOM 1185 O O . ASN A 1 164 ? 2.449 -13.273 -12.280 1.00 98.19 164 ASN A O 1
ATOM 1189 N N . TYR A 1 165 ? 4.292 -11.979 -12.189 1.00 97.56 165 TYR A N 1
ATOM 1190 C CA . TYR A 1 165 ? 3.632 -10.710 -12.488 1.00 97.56 165 TYR A CA 1
ATOM 1191 C C . TYR A 1 165 ? 4.250 -10.057 -13.721 1.00 97.56 165 TYR A C 1
ATOM 1193 O O . TYR A 1 165 ? 5.442 -10.213 -14.011 1.00 97.56 165 TYR A O 1
ATOM 1201 N N . ARG A 1 166 ? 3.444 -9.259 -14.418 1.00 96.75 166 ARG A N 1
ATOM 1202 C CA . ARG A 1 166 ? 3.944 -8.280 -15.375 1.00 96.75 166 ARG A CA 1
ATOM 1203 C C . ARG A 1 166 ? 4.478 -7.072 -14.610 1.00 96.75 166 ARG A C 1
ATOM 1205 O O . ARG A 1 166 ? 3.770 -6.476 -13.808 1.00 96.75 166 ARG A O 1
ATOM 1212 N N . VAL A 1 167 ? 5.722 -6.705 -14.877 1.00 97.94 167 VAL A N 1
ATOM 1213 C CA . VAL A 1 167 ? 6.408 -5.593 -14.227 1.00 97.94 167 VAL A CA 1
ATOM 1214 C C . VAL A 1 167 ? 6.690 -4.513 -15.259 1.00 97.94 167 VAL A C 1
ATOM 1216 O O . VAL A 1 167 ? 7.449 -4.734 -16.206 1.00 97.94 167 VAL A O 1
ATOM 1219 N N . THR A 1 168 ? 6.064 -3.357 -15.077 1.00 97.44 168 THR A N 1
ATOM 1220 C CA . THR A 1 168 ? 6.298 -2.132 -15.851 1.00 97.44 168 THR A CA 1
ATOM 1221 C C . THR A 1 168 ? 7.124 -1.142 -15.030 1.00 97.44 168 THR A C 1
ATOM 1223 O O . THR A 1 168 ? 7.493 -1.456 -13.895 1.00 97.44 168 THR A O 1
ATOM 1226 N N . ALA A 1 169 ? 7.441 0.023 -15.601 1.00 97.62 169 ALA A N 1
ATOM 1227 C CA . ALA A 1 169 ? 8.022 1.122 -14.841 1.00 97.62 169 ALA A CA 1
ATOM 1228 C C . ALA A 1 169 ? 7.269 2.451 -15.014 1.00 97.62 169 ALA A C 1
ATOM 1230 O O . ALA A 1 169 ? 6.693 2.727 -16.071 1.00 97.62 169 ALA A O 1
ATOM 1231 N N . TYR A 1 170 ? 7.362 3.290 -13.981 1.00 97.31 170 TYR A N 1
ATOM 1232 C CA . TYR A 1 170 ? 6.906 4.681 -13.954 1.00 97.31 170 TYR A CA 1
ATOM 1233 C C . TYR A 1 170 ? 8.031 5.607 -13.472 1.00 97.31 170 TYR A C 1
ATOM 1235 O O . TYR A 1 170 ? 9.010 5.151 -12.878 1.00 97.31 170 TYR A O 1
ATOM 1243 N N . ASN A 1 171 ? 7.907 6.910 -13.733 1.00 96.81 171 ASN A N 1
ATOM 1244 C CA . ASN A 1 171 ? 8.933 7.903 -13.391 1.00 96.81 171 ASN A CA 1
ATOM 1245 C C . ASN A 1 171 ? 8.379 9.215 -12.809 1.00 96.81 171 ASN A C 1
ATOM 1247 O O . ASN A 1 171 ? 9.114 10.201 -12.707 1.00 96.81 171 ASN A O 1
ATOM 1251 N N . ASP A 1 172 ? 7.108 9.231 -12.401 1.00 94.56 172 ASP A N 1
ATOM 1252 C CA . ASP A 1 172 ? 6.485 10.408 -11.800 1.00 94.56 172 ASP A CA 1
ATOM 1253 C C . ASP A 1 172 ? 7.201 10.813 -10.505 1.00 94.56 172 ASP A C 1
ATOM 1255 O O . ASP A 1 172 ? 7.598 9.980 -9.690 1.00 94.56 172 ASP A O 1
ATOM 1259 N N . VAL A 1 173 ? 7.343 12.122 -10.294 1.00 93.19 173 VAL A N 1
ATOM 1260 C CA . VAL A 1 173 ? 8.017 12.714 -9.121 1.00 93.19 173 VAL A CA 1
ATOM 1261 C C . VAL A 1 173 ? 7.026 13.274 -8.096 1.00 93.19 173 VAL A C 1
ATOM 1263 O O . VAL A 1 173 ? 7.364 14.138 -7.288 1.00 93.19 173 VAL A O 1
ATOM 1266 N N . ALA A 1 174 ? 5.776 12.818 -8.149 1.00 94.69 174 ALA A N 1
ATOM 1267 C CA . ALA A 1 174 ? 4.720 13.209 -7.223 1.00 94.69 174 ALA A CA 1
ATOM 1268 C C . ALA A 1 174 ? 4.722 12.327 -5.960 1.00 94.69 174 ALA A C 1
ATOM 1270 O O . ALA A 1 174 ? 5.654 11.565 -5.698 1.00 94.69 174 ALA A O 1
ATOM 1271 N N . GLN A 1 175 ? 3.676 12.447 -5.147 1.00 97.31 175 GLN A N 1
ATOM 1272 C CA . GLN A 1 175 ? 3.439 11.497 -4.070 1.00 97.31 175 GLN A CA 1
ATOM 1273 C C . GLN A 1 175 ? 2.842 10.209 -4.639 1.00 97.31 175 GLN A C 1
ATOM 1275 O O . GLN A 1 175 ? 1.934 10.258 -5.465 1.00 97.31 175 GLN A O 1
ATOM 1280 N N . THR A 1 176 ? 3.315 9.073 -4.137 1.00 98.25 176 THR A N 1
ATOM 1281 C CA . THR A 1 176 ? 2.611 7.790 -4.227 1.00 98.25 176 THR A CA 1
ATOM 1282 C C . THR A 1 176 ? 1.210 7.911 -3.625 1.00 98.25 176 THR A C 1
ATOM 1284 O O . THR A 1 176 ? 0.950 8.793 -2.804 1.00 98.25 176 THR A O 1
ATOM 1287 N N . ALA A 1 177 ? 0.304 6.998 -3.950 1.00 97.81 177 ALA A N 1
ATOM 1288 C CA . ALA A 1 177 ? -1.036 6.983 -3.371 1.00 97.81 177 ALA A CA 1
ATOM 1289 C C . ALA A 1 177 ? -1.070 6.758 -1.844 1.00 97.81 177 ALA A C 1
ATOM 1291 O O . ALA A 1 177 ? -2.015 7.202 -1.188 1.00 97.81 177 ALA A O 1
ATOM 1292 N N . LEU A 1 178 ? -0.048 6.121 -1.259 1.00 97.69 178 LEU A N 1
ATOM 1293 C CA . LEU A 1 178 ? 0.143 6.062 0.198 1.00 97.69 178 LEU A CA 1
ATOM 1294 C C . LEU A 1 178 ? 0.633 7.402 0.783 1.00 97.69 178 LEU A C 1
ATOM 1296 O O . LEU A 1 178 ? 0.585 7.596 1.995 1.00 97.69 178 LEU A O 1
ATOM 1300 N N . GLY A 1 179 ? 1.085 8.326 -0.068 1.00 97.12 179 GLY A N 1
ATOM 1301 C CA . GLY A 1 179 ? 1.472 9.701 0.255 1.00 97.12 179 GLY A CA 1
ATOM 1302 C C . GLY A 1 179 ? 2.979 9.921 0.441 1.00 97.12 179 GLY A C 1
ATOM 1303 O O . GLY A 1 179 ? 3.424 11.035 0.718 1.00 97.12 179 GLY A O 1
ATOM 1304 N N . TYR A 1 180 ? 3.805 8.883 0.285 1.00 97.38 180 TYR A N 1
ATOM 1305 C CA . TYR A 1 180 ? 5.263 9.041 0.271 1.00 97.38 180 TYR A CA 1
ATOM 1306 C C . TYR A 1 180 ? 5.733 9.678 -1.034 1.00 97.38 180 TYR A C 1
ATOM 1308 O O . TYR A 1 180 ? 5.131 9.451 -2.078 1.00 97.38 180 TYR A O 1
ATOM 1316 N N . GLN A 1 181 ? 6.828 10.437 -0.983 1.00 97.56 181 GLN A N 1
ATOM 1317 C CA . GLN A 1 181 ? 7.477 10.970 -2.179 1.00 97.56 181 GLN A CA 1
ATOM 1318 C C . GLN A 1 181 ? 7.924 9.807 -3.078 1.00 97.56 181 GLN A C 1
ATOM 1320 O O . GLN A 1 181 ? 8.685 8.954 -2.619 1.00 97.56 181 GLN A O 1
ATOM 1325 N N . ALA A 1 182 ? 7.450 9.765 -4.327 1.00 97.69 182 ALA A N 1
ATOM 1326 C CA . ALA A 1 182 ? 7.827 8.724 -5.277 1.00 97.69 182 ALA A CA 1
ATOM 1327 C C . ALA A 1 182 ? 9.340 8.744 -5.543 1.00 97.69 182 ALA A C 1
ATOM 1329 O O . ALA A 1 182 ? 9.989 9.795 -5.500 1.00 97.69 182 ALA A O 1
ATOM 1330 N N . GLY A 1 183 ? 9.903 7.563 -5.776 1.00 97.62 183 GLY A N 1
ATOM 1331 C CA . GLY A 1 183 ? 11.340 7.362 -5.883 1.00 97.62 183 GLY A CA 1
ATOM 1332 C C . GLY A 1 183 ? 11.716 5.880 -5.850 1.00 97.62 183 GLY A C 1
ATOM 1333 O O . GLY A 1 183 ? 10.838 5.027 -5.679 1.00 97.62 183 GLY A O 1
ATOM 1334 N N . PRO A 1 184 ? 13.019 5.560 -5.973 1.00 97.81 184 PRO A N 1
ATOM 1335 C CA . PRO A 1 184 ? 13.491 4.184 -6.002 1.00 97.81 184 PRO A CA 1
ATOM 1336 C C . PRO A 1 184 ? 12.997 3.392 -4.793 1.00 97.81 184 PRO A C 1
ATOM 1338 O O . PRO A 1 184 ? 13.093 3.830 -3.648 1.00 97.81 184 PRO A O 1
ATOM 1341 N N . GLY A 1 185 ? 12.479 2.205 -5.072 1.00 98.25 185 GLY A N 1
ATOM 1342 C CA . GLY A 1 185 ? 12.000 1.247 -4.085 1.00 98.25 185 GLY A CA 1
ATOM 1343 C C . GLY A 1 185 ? 10.522 1.406 -3.746 1.00 98.25 185 GLY A C 1
ATOM 1344 O O . GLY A 1 185 ? 9.945 0.473 -3.199 1.00 98.25 185 GLY A O 1
ATOM 1345 N N . PHE A 1 186 ? 9.870 2.511 -4.110 1.00 98.62 186 PHE A N 1
ATOM 1346 C CA . PHE A 1 186 ? 8.411 2.591 -4.066 1.00 98.62 186 PHE A CA 1
ATOM 1347 C C . PHE A 1 186 ? 7.821 1.987 -5.336 1.00 98.62 186 PHE A C 1
ATOM 1349 O O . PHE A 1 186 ? 8.220 2.335 -6.445 1.00 98.62 186 PHE A O 1
ATOM 1356 N N . CYS A 1 187 ? 6.907 1.036 -5.161 1.00 98.81 187 CYS A N 1
ATOM 1357 C CA . CYS A 1 187 ? 6.323 0.291 -6.269 1.00 98.81 187 CYS A CA 1
ATOM 1358 C C . CYS A 1 187 ? 4.794 0.357 -6.201 1.00 98.81 187 CYS A C 1
ATOM 1360 O O . CYS A 1 187 ? 4.203 0.285 -5.111 1.00 98.81 187 CYS A O 1
ATOM 1362 N N . ALA A 1 188 ? 4.168 0.494 -7.369 1.00 98.81 188 ALA A N 1
ATOM 1363 C CA . ALA A 1 188 ? 2.725 0.456 -7.520 1.00 98.81 188 ALA A CA 1
ATOM 1364 C C . ALA A 1 188 ? 2.245 -0.986 -7.646 1.00 98.81 188 ALA A C 1
ATOM 1366 O O . ALA A 1 188 ? 2.869 -1.808 -8.320 1.00 98.81 188 ALA A O 1
ATOM 1367 N N . VAL A 1 189 ? 1.125 -1.289 -6.999 1.00 98.88 189 VAL A N 1
ATOM 1368 C CA . VAL A 1 189 ? 0.552 -2.636 -6.949 1.00 98.88 189 VAL A CA 1
ATOM 1369 C C . VAL A 1 189 ? -0.969 -2.577 -7.044 1.00 98.88 189 VAL A C 1
ATOM 1371 O O . VAL A 1 189 ? -1.580 -1.551 -6.747 1.00 98.88 189 VAL A O 1
ATOM 1374 N N . ASP A 1 190 ? -1.608 -3.703 -7.349 1.00 98.44 190 ASP A N 1
ATOM 1375 C CA . ASP A 1 190 ? -3.020 -3.865 -7.018 1.00 98.44 190 ASP A CA 1
ATOM 1376 C C . ASP A 1 190 ? -3.176 -4.138 -5.515 1.00 98.44 190 ASP A C 1
ATOM 1378 O O . ASP A 1 190 ? -2.973 -5.260 -5.036 1.00 98.44 190 ASP A O 1
ATOM 1382 N N . ALA A 1 191 ? -3.575 -3.113 -4.759 1.00 98.56 191 ALA A N 1
ATOM 1383 C CA . ALA A 1 191 ? -3.688 -3.178 -3.302 1.00 98.56 191 ALA A CA 1
ATOM 1384 C C . ALA A 1 191 ? -4.778 -4.141 -2.782 1.00 98.56 191 ALA A C 1
ATOM 1386 O O . ALA A 1 191 ? -4.880 -4.356 -1.571 1.00 98.56 191 ALA A O 1
ATOM 1387 N N . ARG A 1 192 ? -5.595 -4.747 -3.658 1.00 98.12 192 ARG A N 1
ATOM 1388 C CA . ARG A 1 192 ? -6.482 -5.873 -3.300 1.00 98.12 192 ARG A CA 1
ATOM 1389 C C . ARG A 1 192 ? -5.686 -7.165 -3.112 1.00 98.12 192 ARG A C 1
ATOM 1391 O O . ARG A 1 192 ? -6.020 -7.973 -2.244 1.00 98.12 192 ARG A O 1
ATOM 1398 N N . LEU A 1 193 ? -4.636 -7.350 -3.909 1.00 98.31 193 LEU A N 1
ATOM 1399 C CA . LEU A 1 193 ? -3.832 -8.571 -3.955 1.00 98.31 193 LEU A CA 1
ATOM 1400 C C . LEU A 1 193 ? -2.541 -8.436 -3.147 1.00 98.31 193 LEU A C 1
ATOM 1402 O O . LEU A 1 193 ? -2.223 -9.330 -2.365 1.00 98.31 193 LEU A O 1
ATOM 1406 N N . VAL A 1 194 ? -1.849 -7.303 -3.279 1.00 98.69 194 VAL A N 1
ATOM 1407 C CA . VAL A 1 194 ? -0.620 -6.983 -2.545 1.00 98.69 194 VAL A CA 1
ATOM 1408 C C . VAL A 1 194 ? -0.896 -5.768 -1.659 1.00 98.69 194 VAL A C 1
ATOM 1410 O O . VAL A 1 194 ? -0.871 -4.644 -2.152 1.00 98.69 194 VAL A O 1
ATOM 1413 N N . PRO A 1 195 ? -1.202 -5.947 -0.361 1.00 98.62 195 PRO A N 1
ATOM 1414 C CA . PRO A 1 195 ? -1.477 -4.816 0.519 1.00 98.62 195 PRO A CA 1
ATOM 1415 C C . PRO A 1 195 ? -0.271 -3.875 0.625 1.00 98.62 195 PRO A C 1
ATOM 1417 O O . PRO A 1 195 ? 0.879 -4.311 0.506 1.00 98.62 195 PRO A O 1
ATOM 1420 N N . TRP A 1 196 ? -0.511 -2.595 0.904 1.00 98.69 196 TRP A N 1
ATOM 1421 C CA . TRP A 1 196 ? 0.574 -1.635 1.098 1.00 98.69 196 TRP A CA 1
ATOM 1422 C C . TRP A 1 196 ? 1.480 -2.026 2.270 1.00 98.69 196 TRP A C 1
ATOM 1424 O O . TRP A 1 196 ? 1.085 -2.756 3.177 1.00 98.69 196 TRP A O 1
ATOM 1434 N N . GLY A 1 197 ? 2.732 -1.587 2.235 1.00 98.50 197 GLY A N 1
ATOM 1435 C CA . GLY A 1 197 ? 3.762 -1.996 3.186 1.00 98.50 197 GLY A CA 1
ATOM 1436 C C . GLY A 1 197 ? 4.335 -3.394 2.949 1.00 98.50 197 GLY A C 1
ATOM 1437 O O . GLY A 1 197 ? 5.332 -3.742 3.583 1.00 98.50 197 GLY A O 1
ATOM 1438 N N . THR A 1 198 ? 3.770 -4.181 2.025 1.00 98.81 198 THR A N 1
ATOM 1439 C CA . THR A 1 198 ? 4.388 -5.437 1.584 1.00 98.81 198 THR A CA 1
ATOM 1440 C C . THR A 1 198 ? 5.750 -5.145 0.962 1.00 98.81 198 THR A C 1
ATOM 1442 O O . THR A 1 198 ? 5.874 -4.284 0.088 1.00 98.81 198 THR A O 1
ATOM 1445 N N . ARG A 1 199 ? 6.768 -5.880 1.411 1.00 98.75 199 ARG A N 1
ATOM 1446 C CA . ARG A 1 199 ? 8.120 -5.837 0.854 1.00 98.75 199 ARG A CA 1
ATOM 1447 C C . ARG A 1 199 ? 8.326 -7.030 -0.064 1.00 98.75 199 ARG A C 1
ATOM 1449 O O . ARG A 1 199 ? 7.921 -8.142 0.274 1.00 98.75 199 ARG A O 1
ATOM 1456 N N . PHE A 1 200 ? 8.930 -6.808 -1.222 1.00 98.88 200 PHE A N 1
ATOM 1457 C CA . PHE A 1 200 ? 9.196 -7.873 -2.185 1.00 98.88 200 PHE A CA 1
ATOM 1458 C C . PHE A 1 200 ? 10.396 -7.542 -3.067 1.00 98.88 200 PHE A C 1
ATOM 1460 O O . PHE A 1 200 ? 10.670 -6.376 -3.327 1.00 98.88 200 PHE A O 1
ATOM 1467 N N . SER A 1 201 ? 11.100 -8.561 -3.549 1.00 98.69 201 SER A N 1
ATOM 1468 C CA . SER A 1 201 ? 12.192 -8.391 -4.508 1.00 98.69 201 SER A CA 1
ATOM 1469 C C . SER A 1 201 ? 11.720 -8.617 -5.939 1.00 98.69 201 SER A C 1
ATOM 1471 O O . SER A 1 201 ? 11.009 -9.589 -6.210 1.00 98.69 201 SER A O 1
ATOM 1473 N N . VAL A 1 202 ? 12.185 -7.770 -6.853 1.00 98.56 202 VAL A N 1
ATOM 1474 C CA . VAL A 1 202 ? 11.949 -7.843 -8.297 1.00 98.56 202 VAL A CA 1
ATOM 1475 C C . VAL A 1 202 ? 13.286 -8.149 -8.991 1.00 98.56 202 VAL A C 1
ATOM 1477 O O . VAL A 1 202 ? 14.227 -7.355 -8.865 1.00 98.56 202 VAL A O 1
ATOM 1480 N N . PRO A 1 203 ? 13.410 -9.270 -9.730 1.00 97.44 203 PRO A N 1
ATOM 1481 C CA . PRO A 1 203 ? 14.623 -9.587 -10.481 1.00 97.44 203 PRO A CA 1
ATOM 1482 C C . PRO A 1 203 ? 15.046 -8.443 -11.409 1.00 97.44 203 PRO A C 1
ATOM 1484 O O . PRO A 1 203 ? 14.219 -7.857 -12.098 1.00 97.44 203 PRO A O 1
ATOM 1487 N N . GLY A 1 204 ? 16.336 -8.102 -11.408 1.00 96.44 204 GLY A N 1
ATOM 1488 C CA . GLY A 1 204 ? 16.885 -7.018 -12.230 1.00 96.44 204 GLY A CA 1
ATOM 1489 C C . GLY A 1 204 ? 16.611 -5.596 -11.723 1.00 96.44 204 GLY A C 1
ATOM 1490 O O . GLY A 1 204 ? 17.305 -4.686 -12.163 1.00 96.44 204 GLY A O 1
ATOM 1491 N N . TYR A 1 205 ? 15.678 -5.393 -10.786 1.00 98.12 205 TYR A N 1
ATOM 1492 C CA . TYR A 1 205 ? 15.388 -4.085 -10.184 1.00 98.12 205 TYR A CA 1
ATOM 1493 C C . TYR A 1 205 ? 15.924 -3.961 -8.754 1.00 98.12 205 TYR A C 1
ATOM 1495 O O . TYR A 1 205 ? 16.658 -3.020 -8.472 1.00 98.12 205 TYR A O 1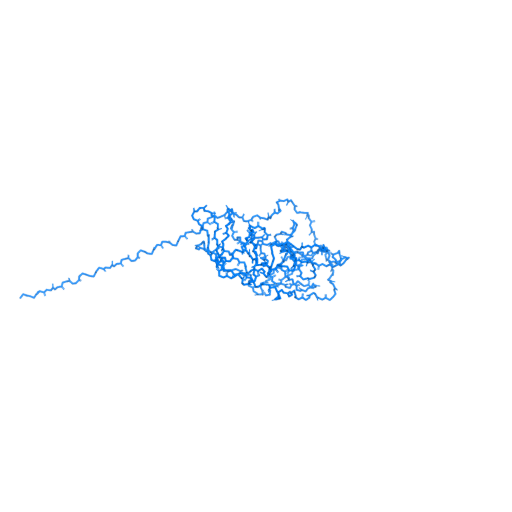
ATOM 1503 N N . GLY A 1 206 ? 15.614 -4.910 -7.863 1.00 98.38 206 GLY A N 1
ATOM 1504 C CA . GLY A 1 206 ? 15.968 -4.840 -6.440 1.00 98.38 206 GLY A CA 1
ATOM 1505 C C . GLY A 1 206 ? 14.752 -4.946 -5.520 1.00 98.38 206 GLY A C 1
ATOM 1506 O O . GLY A 1 206 ? 13.831 -5.717 -5.792 1.00 98.38 206 GLY A O 1
ATOM 1507 N N . GLU A 1 207 ? 14.759 -4.207 -4.413 1.00 98.50 207 GLU A N 1
ATOM 1508 C CA . GLU A 1 207 ? 13.715 -4.254 -3.385 1.00 98.50 207 GLU A CA 1
ATOM 1509 C C . GLU A 1 207 ? 12.591 -3.243 -3.647 1.00 98.50 207 GLU A C 1
ATOM 1511 O O . GLU A 1 207 ? 12.826 -2.074 -3.945 1.00 98.50 207 GLU A O 1
ATOM 1516 N N . CYS A 1 208 ? 11.356 -3.697 -3.465 1.00 98.75 208 CYS A N 1
ATOM 1517 C CA . CYS A 1 208 ? 10.140 -2.904 -3.525 1.00 98.75 208 CYS A CA 1
ATOM 1518 C C . CYS A 1 208 ? 9.474 -2.812 -2.151 1.00 98.75 208 CYS A C 1
ATOM 1520 O O . CYS A 1 208 ? 9.433 -3.768 -1.373 1.00 98.75 208 CYS A O 1
ATOM 1522 N N . TYR A 1 209 ? 8.867 -1.661 -1.906 1.00 98.81 209 TYR A N 1
ATOM 1523 C CA . TYR A 1 209 ? 7.915 -1.378 -0.852 1.00 98.81 209 TYR A CA 1
ATOM 1524 C C . TYR A 1 209 ? 6.606 -0.944 -1.522 1.00 98.81 209 TYR A C 1
ATOM 1526 O O . TYR A 1 209 ? 6.559 0.082 -2.207 1.00 98.81 209 TYR A O 1
ATOM 1534 N N . ALA A 1 210 ? 5.545 -1.736 -1.351 1.00 98.81 210 ALA A N 1
ATOM 1535 C CA . ALA A 1 210 ? 4.229 -1.431 -1.904 1.00 98.81 210 ALA A CA 1
ATOM 1536 C C . ALA A 1 210 ? 3.670 -0.151 -1.262 1.00 98.81 210 ALA A C 1
ATOM 1538 O O . ALA A 1 210 ? 3.252 -0.167 -0.105 1.00 98.81 210 ALA A O 1
ATOM 1539 N N . ALA A 1 211 ? 3.665 0.953 -2.003 1.00 98.44 211 ALA A N 1
ATOM 1540 C CA . ALA A 1 211 ? 3.185 2.253 -1.522 1.00 98.44 211 ALA A CA 1
ATOM 1541 C C . ALA A 1 211 ? 2.298 2.972 -2.534 1.00 98.44 211 ALA A C 1
ATOM 1543 O O . ALA A 1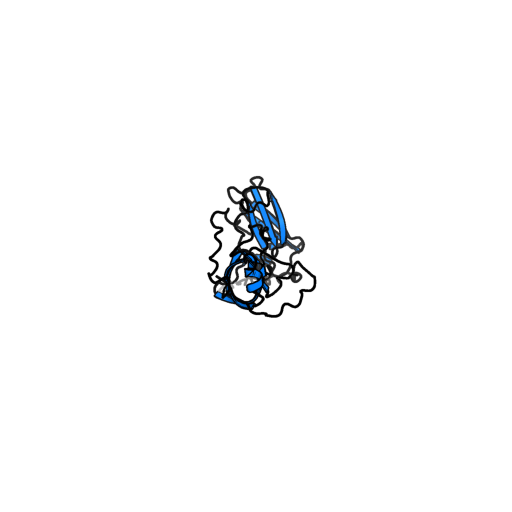 211 ? 1.753 4.026 -2.226 1.00 98.44 211 ALA A O 1
ATOM 1544 N N . ASP A 1 212 ? 2.152 2.434 -3.738 1.00 98.62 212 ASP A N 1
ATOM 1545 C CA . ASP A 1 212 ? 1.449 3.134 -4.798 1.00 98.62 212 ASP A CA 1
ATOM 1546 C C . ASP A 1 212 ? 0.385 2.249 -5.450 1.00 98.62 212 ASP A C 1
ATOM 1548 O O . ASP A 1 212 ? 0.336 1.034 -5.222 1.00 98.62 212 ASP A O 1
ATOM 1552 N N . ILE A 1 213 ? -0.497 2.872 -6.222 1.00 98.25 213 ILE A N 1
ATOM 1553 C CA . ILE A 1 213 ? -1.505 2.221 -7.064 1.00 98.25 213 ILE A CA 1
ATOM 1554 C C . ILE A 1 213 ? -1.593 2.985 -8.385 1.00 98.25 213 ILE A C 1
ATOM 1556 O O . ILE A 1 213 ? -1.262 4.163 -8.459 1.00 98.25 213 ILE A O 1
ATOM 1560 N N . GLY A 1 214 ? -2.108 2.348 -9.430 1.00 96.94 214 GLY A N 1
ATOM 1561 C CA . GLY A 1 214 ? -2.315 3.012 -10.713 1.00 96.94 214 GLY A CA 1
ATOM 1562 C C . GLY A 1 214 ? -3.488 2.407 -11.461 1.00 96.94 214 GLY A C 1
ATOM 1563 O O . GLY A 1 214 ? -3.817 1.239 -11.279 1.00 96.94 214 GLY A O 1
ATOM 1564 N N . SER A 1 215 ? -4.149 3.200 -12.305 1.00 96.12 215 SER A N 1
ATOM 1565 C CA . SER A 1 215 ? -5.350 2.754 -13.025 1.00 96.12 215 SER A CA 1
ATOM 1566 C C . SER A 1 215 ? -5.103 1.494 -13.862 1.00 96.12 215 SER A C 1
ATOM 1568 O O . SER A 1 215 ? -5.996 0.661 -14.001 1.00 96.12 215 SER A O 1
ATOM 1570 N N . TRP A 1 216 ? -3.888 1.341 -14.398 1.00 95.81 216 TRP A N 1
ATOM 1571 C CA . TRP A 1 216 ? -3.466 0.181 -15.192 1.00 95.81 216 TRP A CA 1
ATOM 1572 C C . TRP A 1 216 ? -2.664 -0.846 -14.391 1.00 95.81 216 TRP A C 1
ATOM 1574 O O . TRP A 1 216 ? -2.216 -1.836 -14.961 1.00 95.81 216 TRP A O 1
ATOM 1584 N N . ILE A 1 217 ? -2.481 -0.620 -13.091 1.00 97.31 217 ILE A N 1
ATOM 1585 C CA . ILE A 1 217 ? -1.755 -1.510 -12.187 1.00 97.31 217 ILE A CA 1
ATOM 1586 C C . ILE A 1 217 ? -2.791 -2.348 -11.448 1.00 97.31 217 ILE A C 1
ATOM 1588 O O . ILE A 1 217 ? -3.181 -2.064 -10.318 1.00 97.31 217 ILE A O 1
ATOM 1592 N N . LYS A 1 218 ? -3.307 -3.339 -12.170 1.00 95.94 218 LYS A N 1
ATOM 1593 C CA . LYS A 1 218 ? -4.442 -4.167 -11.774 1.00 95.94 218 LYS A CA 1
ATOM 1594 C C . LYS A 1 218 ? -4.079 -5.636 -11.904 1.00 95.94 218 LYS A C 1
ATOM 1596 O O . LYS A 1 218 ? -3.412 -6.022 -12.859 1.00 95.94 218 LYS A O 1
ATOM 1601 N N . ASP A 1 219 ? -4.607 -6.435 -10.989 1.00 95.31 219 ASP A N 1
ATOM 1602 C CA . ASP A 1 219 ? -4.416 -7.877 -10.931 1.00 95.31 219 ASP A CA 1
ATOM 1603 C C . ASP A 1 219 ? -2.912 -8.223 -10.821 1.00 95.31 219 ASP A C 1
ATOM 1605 O O . ASP A 1 219 ? -2.273 -7.866 -9.828 1.00 95.31 219 ASP A O 1
ATOM 1609 N N . ASP A 1 220 ? -2.325 -8.889 -11.809 1.00 96.06 220 ASP A N 1
ATOM 1610 C CA . ASP A 1 220 ? -0.943 -9.381 -11.807 1.00 96.06 220 ASP A CA 1
ATOM 1611 C C . ASP A 1 220 ? 0.078 -8.375 -12.373 1.00 96.06 220 ASP A C 1
ATOM 1613 O O . ASP A 1 220 ? 1.075 -8.760 -12.986 1.00 96.06 220 ASP A O 1
ATOM 1617 N N . ILE A 1 221 ? -0.154 -7.075 -12.167 1.00 97.25 221 ILE A N 1
ATOM 1618 C CA . ILE A 1 221 ? 0.723 -5.998 -12.644 1.00 97.25 221 ILE A CA 1
ATOM 1619 C C . ILE A 1 221 ? 1.358 -5.263 -11.461 1.00 97.25 221 ILE A C 1
ATOM 1621 O O . ILE A 1 221 ? 0.675 -4.885 -10.508 1.00 97.25 221 ILE A O 1
ATOM 1625 N N . VAL A 1 222 ? 2.665 -5.025 -11.550 1.00 98.38 222 VAL A N 1
ATOM 1626 C CA . VAL A 1 222 ? 3.437 -4.139 -10.667 1.00 98.38 222 VAL A CA 1
ATOM 1627 C C . VAL A 1 222 ? 4.115 -3.065 -11.509 1.00 98.38 222 VAL A C 1
ATOM 1629 O O . VAL A 1 222 ? 4.577 -3.351 -12.611 1.00 98.38 222 VAL A O 1
ATOM 1632 N N . ASP A 1 223 ? 4.217 -1.852 -10.972 1.00 98.31 223 ASP A N 1
ATOM 1633 C CA . ASP A 1 223 ? 5.006 -0.766 -11.560 1.00 98.31 223 ASP A CA 1
ATOM 1634 C C . ASP A 1 223 ? 6.183 -0.423 -10.644 1.00 98.31 223 ASP A C 1
ATOM 1636 O O . ASP A 1 223 ? 5.978 -0.118 -9.465 1.00 98.31 223 ASP A O 1
ATOM 1640 N N . VAL A 1 224 ? 7.412 -0.482 -11.155 1.00 98.69 224 VAL A N 1
ATOM 1641 C CA . VAL A 1 224 ? 8.610 -0.065 -10.409 1.00 98.69 224 VAL A CA 1
ATOM 1642 C C . VAL A 1 224 ? 8.980 1.374 -10.744 1.00 98.69 224 VAL A C 1
ATOM 1644 O O . VAL A 1 224 ? 8.861 1.802 -11.889 1.00 98.69 224 VAL A O 1
ATOM 1647 N N . TRP A 1 225 ? 9.451 2.141 -9.765 1.00 98.44 225 TRP A N 1
ATOM 1648 C CA . TRP A 1 225 ? 9.901 3.502 -10.040 1.00 98.44 225 TRP A CA 1
ATOM 1649 C C . TRP A 1 225 ? 11.321 3.508 -10.609 1.00 98.44 225 TRP A C 1
ATOM 1651 O O . TRP A 1 225 ? 12.242 2.975 -9.987 1.00 98.44 225 TRP A O 1
ATOM 1661 N N . LEU A 1 226 ? 11.530 4.166 -11.748 1.00 97.75 226 LEU A N 1
ATOM 1662 C CA . LEU A 1 226 ? 12.851 4.387 -12.339 1.00 97.75 226 LEU A CA 1
ATOM 1663 C C . LEU A 1 226 ? 12.987 5.833 -12.840 1.00 97.75 226 LEU A C 1
ATOM 1665 O O . LEU A 1 226 ? 12.035 6.391 -13.379 1.00 97.75 226 LEU A O 1
ATOM 1669 N N . PRO A 1 227 ? 14.164 6.469 -12.707 1.00 96.00 227 PRO A N 1
ATOM 1670 C CA . PRO A 1 227 ? 14.332 7.861 -13.097 1.00 96.00 227 PRO A CA 1
ATOM 1671 C C . PRO A 1 227 ? 14.434 8.028 -14.619 1.00 96.00 227 PRO A C 1
ATOM 1673 O O . PRO A 1 227 ? 15.248 7.379 -15.282 1.00 96.00 227 PRO A O 1
ATOM 1676 N N . GLY A 1 228 ? 13.685 8.992 -15.160 1.00 93.44 228 GLY A N 1
ATOM 1677 C CA . GLY A 1 228 ? 13.860 9.481 -16.529 1.00 93.44 228 GLY A CA 1
ATOM 1678 C C . GLY A 1 228 ? 13.826 8.357 -17.579 1.00 93.44 228 GLY A C 1
ATOM 1679 O O . GLY A 1 228 ? 12.928 7.516 -17.516 1.00 93.44 228 GLY A O 1
ATOM 1680 N N . PRO A 1 229 ? 14.797 8.301 -18.514 1.00 94.06 229 PRO A N 1
ATOM 1681 C CA . PRO A 1 229 ? 14.831 7.286 -19.574 1.00 94.06 229 PRO A CA 1
ATOM 1682 C C . PRO A 1 229 ? 15.002 5.837 -19.094 1.00 94.06 229 PRO A C 1
ATOM 1684 O O . PRO A 1 229 ? 14.814 4.915 -19.884 1.00 94.06 229 PRO A O 1
ATOM 1687 N N . GLN A 1 230 ? 15.370 5.599 -17.825 1.00 95.62 230 GLN A N 1
ATOM 1688 C CA . GLN A 1 230 ? 15.467 4.229 -17.307 1.00 95.62 230 GLN A CA 1
ATOM 1689 C C . GLN A 1 230 ? 14.097 3.551 -17.235 1.00 95.62 230 GLN A C 1
ATOM 1691 O O . GLN A 1 230 ? 14.019 2.341 -17.427 1.00 95.62 230 GLN A O 1
ATOM 1696 N N . ALA A 1 231 ? 13.024 4.315 -17.000 1.00 95.81 231 ALA A N 1
ATOM 1697 C CA . ALA A 1 231 ? 11.670 3.770 -17.008 1.00 95.81 231 ALA A CA 1
ATOM 1698 C C . ALA A 1 231 ? 11.283 3.246 -18.400 1.00 95.81 231 ALA A C 1
ATOM 1700 O O . ALA A 1 231 ? 10.747 2.148 -18.513 1.00 95.81 231 ALA A O 1
ATOM 1701 N N . ASP A 1 232 ? 11.646 3.967 -19.464 1.00 94.31 232 ASP A N 1
ATOM 1702 C CA . ASP A 1 232 ? 11.409 3.505 -20.836 1.00 94.31 232 ASP A CA 1
ATOM 1703 C C . ASP A 1 232 ? 12.277 2.281 -21.177 1.00 94.31 232 ASP A C 1
ATOM 1705 O O . ASP A 1 232 ? 11.802 1.324 -21.790 1.00 94.31 232 ASP A O 1
ATOM 1709 N N . ALA A 1 233 ? 13.542 2.273 -20.739 1.00 95.75 233 ALA A N 1
ATOM 1710 C CA . ALA A 1 233 ? 14.479 1.169 -20.973 1.00 95.75 233 ALA A CA 1
ATOM 1711 C C . ALA A 1 233 ? 14.119 -0.127 -20.219 1.00 95.75 233 ALA A C 1
ATOM 1713 O O . ALA A 1 233 ? 14.515 -1.219 -20.639 1.00 95.75 233 ALA A O 1
ATOM 1714 N N . TRP A 1 234 ? 13.360 -0.024 -19.123 1.00 97.19 234 TRP A N 1
ATOM 1715 C CA . TRP A 1 234 ? 12.842 -1.181 -18.391 1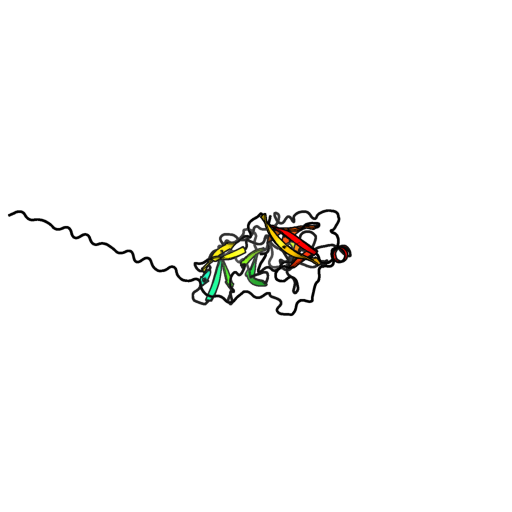.00 97.19 234 TRP A CA 1
ATOM 1716 C C . TRP A 1 234 ? 11.867 -2.011 -19.228 1.00 97.19 234 TRP A C 1
ATOM 1718 O O . TRP A 1 234 ? 11.833 -3.237 -19.090 1.00 97.19 234 TRP A O 1
ATOM 1728 N N . GLY A 1 235 ? 11.086 -1.336 -20.077 1.00 95.38 235 GLY A N 1
ATOM 1729 C CA . GLY A 1 235 ? 10.027 -1.930 -20.879 1.00 95.38 235 GLY A CA 1
ATOM 1730 C C . GLY A 1 235 ? 8.981 -2.663 -20.037 1.00 95.38 235 GLY A C 1
ATOM 1731 O O . GLY A 1 235 ? 8.557 -2.200 -18.979 1.00 95.38 235 GLY A O 1
ATOM 1732 N N . ILE A 1 236 ? 8.504 -3.796 -20.541 1.00 96.38 236 ILE A N 1
ATOM 1733 C CA . ILE A 1 236 ? 7.477 -4.616 -19.902 1.00 96.38 236 ILE A CA 1
ATOM 1734 C C . ILE A 1 236 ? 8.020 -6.030 -19.795 1.00 96.38 236 ILE A C 1
ATOM 1736 O O . ILE A 1 236 ? 8.320 -6.664 -20.809 1.00 96.38 236 ILE A O 1
ATOM 1740 N N . GLN A 1 237 ? 8.118 -6.539 -18.572 1.00 96.81 237 GLN A N 1
ATOM 1741 C CA . GLN A 1 237 ? 8.741 -7.830 -18.292 1.00 96.81 237 GLN A CA 1
ATOM 1742 C C . GLN A 1 237 ? 7.775 -8.751 -17.548 1.00 96.81 237 GLN A C 1
ATOM 1744 O O . GLN A 1 237 ? 6.965 -8.287 -16.757 1.00 96.81 237 GLN A O 1
ATOM 1749 N N . SER A 1 238 ? 7.855 -10.061 -17.784 1.00 96.44 238 SER A N 1
ATOM 1750 C CA . SER A 1 238 ? 7.160 -11.063 -16.966 1.00 96.44 238 SER A CA 1
ATOM 1751 C C . SER A 1 238 ? 8.165 -11.656 -15.988 1.00 96.44 238 SER A C 1
ATOM 1753 O O . SER A 1 238 ? 9.082 -12.358 -16.413 1.00 96.44 238 SER A O 1
ATOM 1755 N N . LEU A 1 239 ? 8.019 -11.358 -14.698 1.00 97.31 239 LEU A N 1
ATOM 1756 C CA . LEU A 1 239 ? 9.007 -11.685 -13.669 1.00 97.31 239 LEU A CA 1
ATOM 1757 C C . LEU A 1 239 ? 8.363 -12.412 -12.487 1.00 97.31 239 LEU A C 1
ATOM 1759 O O . LEU A 1 239 ? 7.214 -12.161 -12.126 1.00 97.31 239 LEU A O 1
ATOM 1763 N N . THR A 1 240 ? 9.137 -13.287 -11.848 1.00 98.44 240 THR A N 1
ATOM 1764 C CA . THR A 1 240 ? 8.763 -13.920 -10.580 1.00 98.44 240 THR A CA 1
ATOM 1765 C C . THR A 1 240 ? 9.267 -13.064 -9.422 1.00 98.44 240 THR A C 1
ATOM 1767 O O . THR A 1 240 ? 10.467 -13.005 -9.151 1.00 98.44 240 THR A O 1
ATOM 1770 N N . LEU A 1 241 ? 8.343 -12.387 -8.749 1.00 98.56 241 LEU A N 1
ATOM 1771 C CA . LEU A 1 241 ? 8.597 -11.597 -7.548 1.00 98.56 241 LEU A CA 1
ATOM 1772 C C . LEU A 1 241 ? 8.666 -12.515 -6.328 1.00 98.56 241 LEU A C 1
ATOM 1774 O O . LEU A 1 241 ? 7.990 -13.543 -6.306 1.00 98.56 241 LEU A O 1
ATOM 1778 N N . THR A 1 242 ? 9.386 -12.104 -5.286 1.00 98.81 242 THR A N 1
ATOM 1779 C CA . THR A 1 242 ? 9.439 -12.845 -4.013 1.00 98.81 242 THR A CA 1
ATOM 1780 C C . THR A 1 242 ? 9.099 -11.930 -2.847 1.00 98.81 242 THR A C 1
ATOM 1782 O O . THR A 1 242 ? 9.786 -10.933 -2.631 1.00 98.81 242 THR A O 1
ATOM 1785 N N . ILE A 1 243 ? 8.068 -12.277 -2.073 1.00 98.75 243 ILE A N 1
ATOM 1786 C CA . ILE A 1 243 ? 7.704 -11.564 -0.841 1.00 98.75 243 ILE A CA 1
ATOM 1787 C C . ILE A 1 243 ? 8.795 -11.751 0.220 1.00 98.75 243 ILE A C 1
ATOM 1789 O O . ILE A 1 243 ? 9.306 -12.860 0.397 1.00 98.75 243 ILE A O 1
ATOM 1793 N N . ARG A 1 244 ? 9.143 -10.669 0.920 1.00 96.38 244 ARG A N 1
ATOM 1794 C CA . ARG A 1 244 ? 10.158 -10.627 1.983 1.00 96.38 244 ARG A CA 1
ATOM 1795 C C . ARG A 1 244 ? 9.546 -10.704 3.377 1.00 96.38 244 ARG A C 1
ATOM 1797 O O . ARG A 1 244 ? 8.446 -10.144 3.579 1.00 96.38 244 ARG A O 1
#

Secondary structure (DSSP, 8-state):
----------------PPPPPPP-PPBPPPS--SPPPP----B----SSPBPPPP-TTSPPPP---EEEE-TTS-EEEEEEPPTT-SEEEEEETTEEEEEEE-SS-SEEEEEESS--BT--EEEEEESSSS--TTTB-PPPPEEEE-TTSBEEEE-PPTT-EEEEEEEEE---SB-TTSSBP-TTEEEE-TTTS-TT-EEEETTTEEEEEEE--TT--SSEEEEE--THHHHHH-BEEEEEEE-

Foldseek 3Di:
DDDDDDDDDDDDDDPPDPQPFADAAAADDFPQPDDFPDADFPAFFFPQDAFEADDQPPFFAFWDPWKFFQDPLRKTKIKTADGPLFQWKWKDKQLHTQDIGGCPPDGMDMGMDPRDGAQIWIKMWTFNDPDLAQRGTHDIDATWHQDRNRMTDGDDDDFFDKAFAKEAEDADQAAASLSHGDDAQEKAARCSVHPFQWWKAWPRHHIHGDRHHDSNRDDRYMYGYDHDCSRVRRGIHGTIMGTD

Organism: NCBI:txid208445